Protein AF-A0A7C2Y1Z0-F1 (afdb_monomer_lite)

Secondary structure (DSSP, 8-state):
---EEEEEE-TTS-EEEEEEEEGGGGS---TT-SS-SS-TT-EEEEEEEE--SSPP-THHHHHHHHHTT---SS---EEPPPEEETTEEESSEEEEEEEEE-TTS-EEEEEEETTEEEEEEES-HHHHHHHHHHHHHHHHHHHTT--TT-----HHHHHHHHHHHHHHHTTT-SS--HHHHHHHTTS-HHHHHHHHHHTT--SS--

Foldseek 3Di:
DDWDWDWDADPQGKIKIKIKDALVLLDDPDPPDPDDPPDRQKMKIWIKIFHDPDDQDQPRVCVRCVSVVNNDRDFAFDWFDFWQAPNDTRHTIGGAWMWMAGPVGWIWIWGDDPNDTDIDTDDDPVCRVRVVVSVVSQVVCRNVQHHRRGLDDDLVRCLVLLLVLQVVVCVVDVFDDLCSSCVSSVHHSVVSVVSCVVNVADVPHD

pLDDT: mean 83.32, std 11.51, range [46.59, 95.38]

Radius of gyration: 19.16 Å; chains: 1; bounding box: 42×58×45 Å

Sequence (206 aa):
MVFEIHERRCRSGLHSVELFMPASAFVARRREEAKPWPPEDLRVRVSVLSFPDRPLKGRELRAALHELGIFQDTVEGMMLRPLQIGGRLHERPLLWQIALFNSKGSVLEVRWHRGLPDFGYTGPPALAKELERVAKAILGMAKGGRLPGDTSYSREEFEAAYRQAYARLKRLYRNPRQDQVAEELGISERTLRDYLARWRLPWPPR

Structure (mmCIF, N/CA/C/O backbone):
data_AF-A0A7C2Y1Z0-F1
#
_entry.id   AF-A0A7C2Y1Z0-F1
#
loop_
_atom_site.group_PDB
_atom_site.id
_atom_site.type_symbol
_atom_site.label_atom_id
_atom_site.label_alt_id
_atom_site.label_comp_id
_atom_site.label_asym_id
_atom_site.label_entity_id
_atom_site.label_seq_id
_atom_site.pdbx_PDB_ins_code
_atom_site.Cartn_x
_atom_site.Cartn_y
_atom_site.Cartn_z
_atom_site.occupancy
_atom_site.B_iso_or_equiv
_atom_site.auth_seq_id
_atom_site.auth_comp_id
_atom_site.auth_asym_id
_atom_site.auth_atom_id
_atom_site.pdbx_PDB_model_num
ATOM 1 N N . MET A 1 1 ? -1.945 14.332 -10.424 1.00 46.59 1 MET A N 1
ATOM 2 C CA . MET A 1 1 ? -1.729 13.124 -9.602 1.00 46.59 1 MET A CA 1
ATOM 3 C C . MET A 1 1 ? -2.941 12.240 -9.859 1.00 46.59 1 MET A C 1
ATOM 5 O O . MET A 1 1 ? -4.021 12.627 -9.448 1.00 46.59 1 MET A O 1
ATOM 9 N N . VAL A 1 2 ? -2.822 11.192 -10.679 1.00 46.62 2 VAL A N 1
ATOM 10 C CA . VAL A 1 2 ? -3.960 10.302 -10.989 1.00 46.62 2 VAL A CA 1
ATOM 11 C C . VAL A 1 2 ? -3.810 9.074 -10.100 1.00 46.62 2 VAL A C 1
ATOM 13 O O . VAL A 1 2 ? -2.822 8.351 -10.224 1.00 46.62 2 VAL A O 1
ATOM 16 N N . PHE A 1 3 ? -4.733 8.932 -9.154 1.00 71.12 3 PHE A N 1
ATOM 17 C CA . PHE A 1 3 ? -4.813 7.858 -8.172 1.00 71.12 3 PHE A CA 1
ATOM 18 C C . PHE A 1 3 ? -6.190 7.226 -8.358 1.00 71.12 3 PHE A C 1
ATOM 20 O O . PHE A 1 3 ? -7.197 7.873 -8.076 1.00 71.12 3 PHE A O 1
ATOM 27 N N . GLU A 1 4 ? -6.244 6.014 -8.904 1.00 85.62 4 GLU A N 1
ATOM 28 C CA . GLU A 1 4 ? -7.493 5.249 -8.946 1.00 85.62 4 GLU A CA 1
ATOM 29 C C . GLU A 1 4 ? -7.503 4.316 -7.736 1.00 85.62 4 GLU A C 1
ATOM 31 O O . GLU A 1 4 ? -6.568 3.538 -7.526 1.00 85.62 4 GLU A O 1
ATOM 36 N N . ILE A 1 5 ? -8.538 4.444 -6.905 1.00 87.06 5 ILE A N 1
ATOM 37 C CA . ILE A 1 5 ? -8.767 3.585 -5.742 1.00 87.06 5 ILE A CA 1
ATOM 38 C C . ILE A 1 5 ? -9.946 2.690 -6.073 1.00 87.06 5 ILE A C 1
ATOM 40 O O . ILE A 1 5 ? -11.046 3.182 -6.326 1.00 87.06 5 ILE A O 1
ATOM 44 N N . HIS A 1 6 ? -9.731 1.382 -6.019 1.00 90.19 6 HIS A N 1
ATOM 45 C CA . HIS A 1 6 ? -10.814 0.414 -6.100 1.00 90.19 6 HIS A CA 1
ATOM 46 C C . HIS A 1 6 ? -10.989 -0.251 -4.745 1.00 90.19 6 HIS A C 1
ATOM 48 O O . HIS A 1 6 ? -10.113 -0.972 -4.270 1.00 90.19 6 HIS A O 1
ATOM 54 N N . GLU A 1 7 ? -12.141 -0.015 -4.126 1.00 90.44 7 GLU A N 1
ATOM 55 C CA . GLU A 1 7 ? -12.502 -0.621 -2.850 1.00 90.44 7 GLU A CA 1
ATOM 56 C C . GLU A 1 7 ? -13.587 -1.676 -3.050 1.00 90.44 7 GLU A C 1
ATOM 58 O O . GLU A 1 7 ? -14.586 -1.461 -3.740 1.00 90.44 7 GLU A O 1
ATOM 63 N N . ARG A 1 8 ? -13.406 -2.829 -2.408 1.00 92.00 8 ARG A N 1
ATOM 64 C CA . ARG A 1 8 ? -14.413 -3.888 -2.309 1.00 92.00 8 ARG A CA 1
ATOM 65 C C . ARG A 1 8 ? -14.562 -4.307 -0.861 1.00 92.00 8 ARG A C 1
ATOM 67 O O . ARG A 1 8 ? -13.580 -4.426 -0.133 1.00 92.00 8 ARG A O 1
ATOM 74 N N . ARG A 1 9 ? -15.797 -4.569 -0.442 1.00 90.38 9 ARG A N 1
ATOM 75 C CA . ARG A 1 9 ? -16.119 -4.924 0.940 1.00 90.38 9 ARG A CA 1
ATOM 76 C C . ARG A 1 9 ? -16.973 -6.178 1.003 1.00 90.38 9 ARG A C 1
ATOM 78 O O . ARG A 1 9 ? -18.009 -6.258 0.351 1.00 90.38 9 ARG A O 1
ATOM 85 N N . CYS A 1 10 ? -16.581 -7.087 1.886 1.00 90.81 10 CYS A N 1
ATOM 86 C CA . CYS A 1 10 ? -17.362 -8.262 2.245 1.00 90.81 10 CYS A CA 1
ATOM 87 C C . CYS A 1 10 ? -18.275 -8.022 3.441 1.00 90.81 10 CYS A C 1
ATOM 89 O O . CYS A 1 10 ? -18.029 -7.161 4.296 1.00 90.81 10 CYS A O 1
ATOM 91 N N . ARG A 1 11 ? -19.291 -8.883 3.559 1.00 87.62 11 ARG A N 1
ATOM 92 C CA . ARG A 1 11 ? -20.190 -8.929 4.726 1.00 87.62 11 ARG A CA 1
ATOM 93 C C . ARG A 1 11 ? -19.451 -9.289 6.014 1.00 87.62 11 ARG A C 1
ATOM 95 O O . ARG A 1 11 ? -19.808 -8.802 7.080 1.00 87.62 11 ARG A O 1
ATOM 102 N N . SER A 1 12 ? -18.387 -10.086 5.905 1.00 86.38 12 SER A N 1
ATOM 103 C CA . SER A 1 12 ? -17.505 -10.458 7.020 1.00 86.38 12 SER A CA 1
ATOM 104 C C . SER A 1 12 ? -16.754 -9.270 7.633 1.00 86.38 12 SER A C 1
ATOM 106 O O . SER A 1 12 ? -16.238 -9.386 8.744 1.00 86.38 12 SER A O 1
ATOM 108 N N . GLY A 1 13 ? -16.696 -8.133 6.928 1.00 87.31 13 GLY A N 1
ATOM 109 C CA . GLY A 1 13 ? -15.927 -6.956 7.318 1.00 87.31 13 GLY A CA 1
ATOM 110 C C . GLY A 1 13 ? -14.522 -6.896 6.717 1.00 87.31 13 GLY A C 1
ATOM 111 O O . GLY A 1 13 ? -13.863 -5.884 6.918 1.00 87.31 13 GLY A O 1
ATOM 112 N N . LEU A 1 14 ? -14.083 -7.913 5.962 1.00 92.81 14 LEU A N 1
ATOM 113 C CA . LEU A 1 14 ? -12.840 -7.863 5.178 1.00 92.81 14 LEU A CA 1
ATOM 114 C C . LEU A 1 14 ? -12.991 -6.903 3.995 1.00 92.81 14 LEU A C 1
ATOM 116 O O . LEU A 1 14 ? -13.986 -6.975 3.266 1.00 92.81 14 LEU A O 1
ATOM 120 N N . HIS A 1 15 ? -12.040 -5.987 3.821 1.00 92.69 15 HIS A N 1
ATOM 121 C CA . HIS A 1 15 ? -12.033 -5.043 2.700 1.00 92.69 15 HIS A CA 1
ATOM 122 C C . HIS A 1 15 ? -10.793 -5.276 1.842 1.00 92.69 15 HIS A C 1
ATOM 124 O O . HIS A 1 15 ? -9.702 -5.444 2.382 1.00 92.69 15 HIS A O 1
ATOM 130 N N . SER A 1 16 ? -10.960 -5.255 0.523 1.00 93.50 16 SER A N 1
ATOM 131 C CA . SER A 1 16 ? -9.858 -5.156 -0.433 1.00 93.50 16 SER A CA 1
ATOM 132 C C . SER A 1 16 ? -9.771 -3.727 -0.932 1.00 93.50 16 SER A C 1
ATOM 134 O O . SER A 1 16 ? -10.787 -3.144 -1.316 1.00 93.50 16 SER A O 1
ATOM 136 N N . VAL A 1 17 ? -8.563 -3.184 -0.931 1.00 92.06 17 VAL A N 1
ATOM 137 C CA . VAL A 1 17 ? -8.262 -1.858 -1.449 1.00 92.06 17 VAL A CA 1
ATOM 138 C C . VAL A 1 17 ? -7.124 -1.979 -2.446 1.00 92.06 17 VAL A C 1
ATOM 140 O O . VAL A 1 17 ? -6.028 -2.424 -2.101 1.00 92.06 17 VAL A O 1
ATOM 143 N N . GLU A 1 18 ? -7.385 -1.591 -3.687 1.00 92.56 18 GLU A N 1
ATOM 144 C CA . GLU A 1 18 ? -6.395 -1.567 -4.757 1.00 92.56 18 GLU A CA 1
ATOM 145 C C . GLU A 1 18 ? -6.078 -0.121 -5.123 1.00 92.56 18 GLU A C 1
ATOM 147 O O . GLU A 1 18 ? -6.966 0.659 -5.467 1.00 92.56 18 GLU A O 1
ATOM 152 N N . LEU A 1 19 ? -4.798 0.228 -5.036 1.00 89.44 19 LEU A N 1
ATOM 153 C CA . LEU A 1 19 ? -4.282 1.547 -5.369 1.00 89.44 19 LEU A CA 1
ATOM 154 C C . LEU A 1 19 ? -3.552 1.473 -6.702 1.00 89.44 19 LEU A C 1
ATOM 156 O O . LEU A 1 19 ? -2.548 0.764 -6.803 1.00 89.44 19 LEU A O 1
ATOM 160 N N . PHE A 1 20 ? -4.007 2.233 -7.691 1.00 89.62 20 PHE A N 1
ATOM 161 C CA . PHE A 1 20 ? -3.361 2.336 -8.994 1.00 89.62 20 PHE A CA 1
ATOM 162 C C . PHE A 1 20 ? -2.718 3.704 -9.147 1.00 89.62 20 PHE A C 1
ATOM 164 O O . PHE A 1 20 ? -3.368 4.741 -8.999 1.00 89.62 20 PHE A O 1
ATOM 171 N N . MET A 1 21 ? -1.421 3.710 -9.443 1.00 88.31 21 MET A N 1
ATOM 172 C CA . MET A 1 21 ? -0.661 4.949 -9.547 1.00 88.31 21 MET A CA 1
ATOM 173 C C . MET A 1 21 ? 0.550 4.821 -10.473 1.00 88.31 21 MET A C 1
ATOM 175 O O . MET A 1 21 ? 1.039 3.714 -10.725 1.00 88.31 21 MET A O 1
ATOM 179 N N . PRO A 1 22 ? 1.071 5.943 -10.996 1.00 87.62 22 PRO A N 1
ATOM 180 C CA . PRO A 1 22 ? 2.362 5.934 -11.667 1.00 87.62 22 PRO A CA 1
ATOM 181 C C . PRO A 1 22 ? 3.480 5.593 -10.673 1.00 87.62 22 PRO A C 1
ATOM 183 O O . PRO A 1 22 ? 3.453 6.020 -9.517 1.00 87.62 22 PRO A O 1
ATOM 186 N N . ALA A 1 23 ? 4.511 4.879 -11.130 1.00 86.62 23 ALA A N 1
ATOM 187 C CA . ALA A 1 23 ? 5.649 4.516 -10.279 1.00 86.62 23 ALA A CA 1
ATOM 188 C C . ALA A 1 23 ? 6.393 5.728 -9.695 1.00 86.62 23 ALA A C 1
ATOM 190 O O . ALA A 1 23 ? 7.006 5.631 -8.632 1.00 86.62 23 ALA A O 1
ATOM 191 N N . SER A 1 24 ? 6.308 6.884 -10.359 1.00 81.50 24 SER A N 1
ATOM 192 C CA . SER A 1 24 ? 6.878 8.146 -9.883 1.00 81.50 24 SER A CA 1
ATOM 193 C C . SER A 1 24 ? 6.311 8.604 -8.534 1.00 81.50 24 SER A C 1
ATOM 195 O O . SER A 1 24 ? 6.964 9.385 -7.852 1.00 81.50 24 SER A O 1
ATOM 197 N N . ALA A 1 25 ? 5.154 8.088 -8.101 1.00 76.38 25 ALA A N 1
ATOM 198 C CA . ALA A 1 25 ? 4.606 8.351 -6.770 1.00 76.38 25 ALA A CA 1
ATOM 199 C C . ALA A 1 25 ? 5.453 7.751 -5.628 1.00 76.38 25 ALA A C 1
ATOM 201 O O . ALA A 1 25 ? 5.385 8.231 -4.500 1.00 76.38 25 ALA A O 1
ATOM 202 N N . PHE A 1 26 ? 6.261 6.723 -5.908 1.00 75.88 26 PHE A N 1
ATOM 203 C CA . PHE A 1 26 ? 7.072 6.008 -4.910 1.00 75.88 26 PHE A CA 1
ATOM 204 C C . PHE A 1 26 ? 8.556 6.354 -4.955 1.00 75.88 26 PHE A C 1
ATOM 206 O O . PHE A 1 26 ? 9.368 5.815 -4.202 1.00 75.88 26 PHE A O 1
ATOM 213 N N . VAL A 1 27 ? 8.932 7.219 -5.885 1.00 73.00 27 VAL A N 1
ATOM 214 C CA . VAL A 1 27 ? 10.321 7.519 -6.172 1.00 73.00 27 VAL A CA 1
ATOM 215 C C . VAL A 1 27 ? 10.515 9.017 -6.039 1.00 73.00 27 VAL A C 1
ATOM 217 O O . VAL A 1 27 ? 9.985 9.802 -6.821 1.00 73.00 27 VAL A O 1
ATOM 220 N N . ALA A 1 28 ? 11.316 9.427 -5.057 1.00 58.09 28 ALA A N 1
ATOM 221 C CA . ALA A 1 28 ? 11.793 10.799 -5.004 1.00 58.09 28 ALA A CA 1
ATOM 222 C C . ALA A 1 28 ? 12.607 11.081 -6.276 1.00 58.09 28 ALA A C 1
ATOM 224 O O . ALA A 1 28 ? 13.550 10.345 -6.570 1.00 58.09 28 ALA A O 1
ATOM 225 N N . ARG A 1 29 ? 12.264 12.148 -7.015 1.00 52.62 29 ARG A N 1
ATOM 226 C CA . ARG A 1 29 ? 13.078 12.630 -8.141 1.00 52.62 29 ARG A CA 1
ATOM 227 C C . ARG A 1 29 ? 14.498 12.890 -7.635 1.00 52.62 29 ARG A C 1
ATOM 229 O O . ARG A 1 29 ? 14.754 13.912 -6.998 1.00 52.62 29 ARG A O 1
ATOM 236 N N . ARG A 1 30 ? 15.427 11.975 -7.912 1.00 50.41 30 ARG A N 1
ATOM 237 C CA . ARG A 1 30 ? 16.852 12.235 -7.718 1.00 50.41 30 ARG A CA 1
ATOM 238 C C . ARG A 1 30 ? 17.265 13.236 -8.787 1.00 50.41 30 ARG A C 1
ATOM 240 O O . ARG A 1 30 ? 17.173 12.944 -9.973 1.00 50.41 30 ARG A O 1
ATOM 247 N N . ARG A 1 31 ? 17.696 14.429 -8.364 1.00 48.19 31 ARG A N 1
ATOM 248 C CA . ARG A 1 31 ? 18.182 15.493 -9.264 1.00 48.19 31 ARG A CA 1
ATOM 249 C C . ARG A 1 31 ? 19.413 15.082 -10.089 1.00 48.19 31 ARG A C 1
ATOM 251 O O . ARG A 1 31 ? 19.758 15.796 -11.018 1.00 48.19 31 ARG A O 1
ATOM 258 N N . GLU A 1 32 ? 20.054 13.963 -9.757 1.00 48.44 32 GLU A N 1
ATOM 259 C CA . GLU A 1 32 ? 21.345 13.539 -10.313 1.00 48.44 32 GLU A CA 1
ATOM 260 C C . GLU A 1 32 ? 21.252 12.442 -11.388 1.00 48.44 32 GLU A C 1
ATOM 262 O O . GLU A 1 32 ? 22.268 12.090 -11.980 1.00 48.44 32 GLU A O 1
ATOM 267 N N . GLU A 1 33 ? 20.070 11.888 -11.677 1.00 55.22 33 GLU A N 1
ATOM 268 C CA . GLU A 1 33 ? 19.959 10.841 -12.701 1.00 55.22 33 GLU A CA 1
ATOM 269 C C . GLU A 1 33 ? 19.770 11.453 -14.098 1.00 55.22 33 GLU A C 1
ATOM 271 O O . GLU A 1 33 ? 18.783 12.126 -14.383 1.00 55.22 33 GLU A O 1
ATOM 276 N N . ALA A 1 34 ? 20.730 11.191 -14.993 1.00 53.62 34 ALA A N 1
ATOM 277 C CA . ALA A 1 34 ? 20.739 11.666 -16.383 1.00 53.62 34 ALA A CA 1
ATOM 278 C C . ALA A 1 34 ? 19.588 11.105 -17.248 1.00 53.62 34 ALA A C 1
ATOM 280 O O . ALA A 1 34 ? 19.388 11.548 -18.378 1.00 53.62 34 ALA A O 1
ATOM 281 N N . LYS A 1 35 ? 18.829 10.130 -16.731 1.00 58.78 35 LYS A N 1
ATOM 282 C CA . LYS A 1 35 ? 17.593 9.618 -17.330 1.00 58.78 35 LYS A CA 1
ATOM 283 C C . LYS A 1 35 ? 16.435 9.774 -16.343 1.00 58.78 35 LYS A C 1
ATOM 285 O O . LYS A 1 35 ? 16.627 9.498 -15.161 1.00 58.78 35 LYS A O 1
ATOM 290 N N . PRO A 1 36 ? 15.231 10.150 -16.812 1.00 63.06 36 PRO A N 1
ATOM 291 C CA . PRO A 1 36 ? 14.046 10.180 -15.967 1.00 63.06 36 PRO A CA 1
ATOM 292 C C . PRO A 1 36 ? 13.746 8.765 -15.455 1.00 63.06 36 PRO A C 1
ATOM 294 O O . PRO A 1 36 ? 13.391 7.873 -16.224 1.00 63.06 36 PRO A O 1
ATOM 297 N N . TRP A 1 37 ? 13.931 8.561 -14.150 1.00 68.81 37 TRP A N 1
ATOM 298 C CA . TRP A 1 37 ? 13.571 7.340 -13.435 1.00 68.81 37 TRP A CA 1
ATOM 299 C C . TRP A 1 37 ? 12.473 7.657 -12.409 1.00 68.81 37 TRP A C 1
ATOM 301 O O . TRP A 1 37 ? 12.569 8.675 -11.712 1.00 68.81 37 TRP A O 1
ATOM 311 N N . PRO A 1 38 ? 11.434 6.811 -12.279 1.00 75.50 38 PRO A N 1
ATOM 312 C CA . PRO A 1 38 ? 11.147 5.594 -13.050 1.00 75.50 38 PRO A CA 1
ATOM 313 C C . PRO A 1 38 ? 10.588 5.893 -14.461 1.00 75.50 38 PRO A C 1
ATOM 315 O O . PRO A 1 38 ? 10.208 7.037 -14.718 1.00 75.50 38 PRO A O 1
ATOM 318 N N . PRO A 1 39 ? 10.509 4.889 -15.366 1.00 79.12 39 PRO A N 1
ATOM 319 C CA . PRO A 1 39 ? 9.878 5.053 -16.679 1.00 79.12 39 PRO A CA 1
ATOM 320 C C . PRO A 1 39 ? 8.461 5.635 -16.569 1.00 79.12 39 PRO A C 1
ATOM 322 O O . PRO A 1 39 ? 7.682 5.221 -15.710 1.00 79.12 39 PRO A O 1
ATOM 325 N N . GLU A 1 40 ? 8.112 6.588 -17.436 1.00 81.56 40 GLU A N 1
ATOM 326 C CA . GLU A 1 40 ? 6.843 7.334 -17.344 1.00 81.56 40 GLU A CA 1
ATOM 327 C C . GLU A 1 40 ? 5.597 6.465 -17.572 1.00 81.56 40 GLU A C 1
ATOM 329 O O . GLU A 1 40 ? 4.519 6.736 -17.031 1.00 81.56 40 GLU A O 1
ATOM 334 N N . ASP A 1 41 ? 5.738 5.397 -18.354 1.00 87.69 41 ASP A N 1
ATOM 335 C CA . ASP A 1 41 ? 4.679 4.435 -18.643 1.00 87.69 41 ASP A CA 1
ATOM 336 C C . ASP A 1 41 ? 4.535 3.359 -17.556 1.00 87.69 41 ASP A C 1
ATOM 338 O O . ASP A 1 41 ? 3.610 2.549 -17.618 1.00 87.69 41 ASP A O 1
ATOM 342 N N . LEU A 1 42 ? 5.411 3.354 -16.545 1.00 89.25 42 LEU A N 1
ATOM 343 C CA . LEU A 1 42 ? 5.350 2.383 -15.466 1.00 89.25 42 LEU A CA 1
ATOM 344 C C . LEU A 1 42 ? 4.178 2.691 -14.528 1.00 89.25 42 LEU A C 1
ATOM 346 O O . LEU A 1 42 ? 4.024 3.801 -13.998 1.00 89.25 42 LEU A O 1
ATOM 350 N N . ARG A 1 43 ? 3.347 1.677 -14.310 1.00 91.25 43 ARG A N 1
ATOM 351 C CA . ARG A 1 43 ? 2.191 1.696 -13.419 1.00 91.25 43 ARG A CA 1
ATOM 352 C C . ARG A 1 43 ? 2.398 0.702 -12.291 1.00 91.25 43 ARG A C 1
ATOM 354 O O . ARG A 1 43 ? 3.077 -0.311 -12.446 1.00 91.25 43 ARG A O 1
ATOM 361 N N . VAL A 1 44 ? 1.821 1.030 -11.146 1.00 92.69 44 VAL A N 1
ATOM 362 C CA . VAL A 1 44 ? 1.890 0.237 -9.927 1.00 92.69 44 VAL A CA 1
ATOM 363 C C . VAL A 1 44 ? 0.472 0.004 -9.436 1.00 92.69 44 VAL A C 1
ATOM 365 O O . VAL A 1 44 ? -0.286 0.960 -9.281 1.00 92.69 44 VAL A O 1
ATOM 368 N N . ARG A 1 45 ? 0.146 -1.258 -9.157 1.00 94.19 45 ARG A N 1
ATOM 369 C CA . ARG A 1 45 ? -1.000 -1.674 -8.353 1.00 94.19 45 ARG A CA 1
ATOM 370 C C . ARG A 1 45 ? -0.500 -2.131 -6.989 1.00 94.19 45 ARG A C 1
ATOM 372 O O . ARG A 1 45 ? 0.272 -3.085 -6.905 1.00 94.19 45 ARG A O 1
ATOM 379 N N . VAL A 1 46 ? -0.959 -1.488 -5.924 1.00 93.19 46 VAL A N 1
ATOM 380 C CA . VAL A 1 46 ? -0.737 -1.931 -4.540 1.00 93.19 46 VAL A CA 1
ATOM 381 C C . VAL A 1 46 ? -2.047 -2.486 -4.007 1.00 93.19 46 VAL A C 1
ATOM 383 O O . VAL A 1 46 ? -3.053 -1.786 -4.028 1.00 93.19 46 VAL A O 1
ATOM 386 N N . SER A 1 47 ? -2.046 -3.738 -3.556 1.00 94.12 47 SER A N 1
ATOM 387 C CA . SER A 1 47 ? -3.246 -4.421 -3.062 1.00 94.12 47 SER A CA 1
ATOM 388 C C . SER A 1 47 ? -3.139 -4.625 -1.555 1.00 94.12 47 SER A C 1
ATOM 390 O O . SER A 1 47 ? -2.201 -5.259 -1.058 1.00 94.12 47 SER A O 1
ATOM 392 N N . VAL A 1 48 ? -4.103 -4.069 -0.827 1.00 93.38 48 VAL A N 1
ATOM 393 C CA . VAL A 1 48 ? -4.163 -4.071 0.635 1.00 93.38 48 VAL A CA 1
ATOM 394 C C . VAL A 1 48 ? -5.447 -4.758 1.081 1.00 93.38 48 VAL A C 1
ATOM 396 O O . VAL A 1 48 ? -6.530 -4.432 0.604 1.00 93.38 48 VAL A O 1
ATOM 399 N N . LEU A 1 49 ? -5.336 -5.694 2.022 1.00 94.00 49 LEU A N 1
ATOM 400 C CA . LEU A 1 49 ? -6.484 -6.227 2.748 1.00 94.00 49 LEU A CA 1
ATOM 401 C C . LEU A 1 49 ? -6.605 -5.528 4.092 1.00 94.00 49 LEU A C 1
ATOM 403 O O . LEU A 1 49 ? -5.652 -5.499 4.862 1.00 94.00 49 LEU A O 1
ATOM 407 N N . SER A 1 50 ? -7.779 -5.001 4.407 1.00 92.12 50 SER A N 1
ATOM 408 C CA . SER A 1 50 ? -8.076 -4.449 5.724 1.00 92.12 50 SER A CA 1
ATOM 409 C C . SER A 1 50 ? -8.972 -5.410 6.489 1.00 92.12 50 SER A C 1
ATOM 411 O O . SER A 1 50 ? -10.084 -5.725 6.056 1.00 92.12 50 SER A O 1
ATOM 413 N N . PHE A 1 51 ? -8.459 -5.907 7.612 1.00 87.75 51 PHE A N 1
ATOM 414 C CA . PHE A 1 51 ? -9.155 -6.882 8.440 1.00 87.75 51 PHE A CA 1
ATOM 415 C C . PHE A 1 51 ? -10.080 -6.200 9.454 1.00 87.75 51 PHE A C 1
ATOM 417 O O . PHE A 1 51 ? -9.721 -5.152 9.994 1.00 87.75 51 PHE A O 1
ATOM 424 N N . PRO A 1 52 ? -11.237 -6.812 9.770 1.00 83.00 52 PRO A N 1
ATOM 425 C CA . PRO A 1 52 ? -12.084 -6.345 10.859 1.00 83.00 52 PRO A CA 1
ATOM 426 C C . PRO A 1 52 ? -11.406 -6.548 12.227 1.00 83.00 52 PRO A C 1
ATOM 428 O O . PRO A 1 52 ? -10.436 -7.302 12.369 1.00 83.00 52 PRO A O 1
ATOM 431 N N . ASP A 1 53 ? -11.949 -5.909 13.264 1.00 76.44 53 ASP A N 1
ATOM 432 C CA . ASP A 1 53 ? -11.417 -6.004 14.634 1.00 76.44 53 ASP A CA 1
ATOM 433 C C . ASP A 1 53 ? -11.404 -7.449 15.145 1.00 76.44 53 ASP A C 1
ATOM 435 O O . ASP A 1 53 ? -10.451 -7.891 15.791 1.00 76.44 53 ASP A O 1
ATOM 439 N N . ARG A 1 54 ? -12.417 -8.238 14.767 1.00 79.62 54 ARG A N 1
ATOM 440 C CA . ARG A 1 54 ? -12.438 -9.676 15.040 1.00 79.62 54 ARG A CA 1
ATOM 441 C C . ARG A 1 54 ? -11.598 -10.443 14.007 1.00 79.62 54 ARG A C 1
ATOM 443 O O . ARG A 1 54 ? -11.788 -10.256 12.808 1.00 79.62 54 ARG A O 1
ATOM 450 N N . PRO A 1 55 ? -10.695 -11.344 14.426 1.00 78.25 55 PRO A N 1
ATOM 451 C CA . PRO A 1 55 ? -9.935 -12.162 13.488 1.00 78.25 55 PRO A CA 1
ATOM 452 C C . PRO A 1 55 ? -10.857 -13.125 12.728 1.00 78.25 55 PRO A C 1
ATOM 454 O O . PRO A 1 55 ? -11.581 -13.908 13.342 1.00 78.25 55 PRO A O 1
ATOM 457 N N . LEU A 1 56 ? -10.787 -13.096 11.396 1.00 83.25 56 LEU A N 1
ATOM 458 C CA . LEU A 1 56 ? -11.437 -14.082 10.530 1.00 83.25 56 LEU A CA 1
ATOM 459 C C . LEU A 1 56 ? -10.615 -15.375 10.543 1.00 83.25 56 LEU A C 1
ATOM 461 O O . LEU A 1 56 ? -9.395 -15.331 10.377 1.00 83.25 56 LEU A O 1
ATOM 465 N N . LYS A 1 57 ? -11.259 -16.529 10.747 1.00 86.44 57 LYS A N 1
ATOM 466 C CA . LYS A 1 57 ? -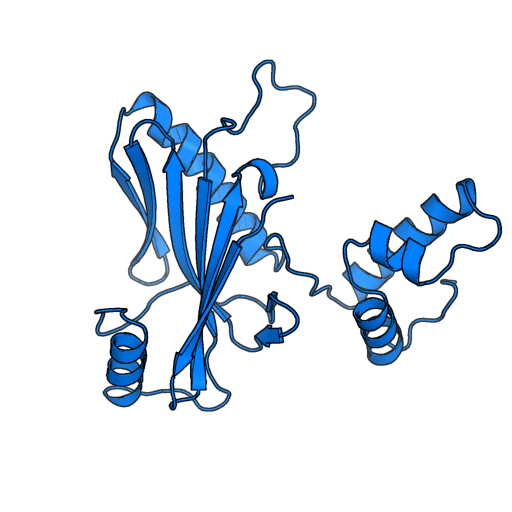10.563 -17.822 10.877 1.00 86.44 57 LYS A CA 1
ATOM 467 C C . LYS A 1 57 ? -11.053 -18.848 9.859 1.00 86.44 57 LYS A C 1
ATOM 469 O O . LYS A 1 57 ? -12.249 -18.976 9.605 1.00 86.44 57 LYS A O 1
ATOM 474 N N . GLY A 1 58 ? -10.115 -19.635 9.327 1.00 86.31 58 GLY A N 1
ATOM 475 C CA . GLY A 1 58 ? -10.390 -20.839 8.539 1.00 86.31 58 GLY A CA 1
ATOM 476 C C . GLY A 1 58 ? -11.369 -20.607 7.384 1.00 86.31 58 GLY A C 1
ATOM 477 O O . GLY A 1 58 ? -11.076 -19.866 6.450 1.00 86.31 58 GLY A O 1
ATOM 478 N N . ARG A 1 59 ? -12.542 -21.251 7.454 1.00 89.88 59 ARG A N 1
ATOM 479 C CA . ARG A 1 59 ? -13.579 -21.174 6.409 1.00 89.88 59 ARG A CA 1
ATOM 480 C C . ARG A 1 59 ? -14.119 -19.759 6.195 1.00 89.88 59 ARG A C 1
ATOM 482 O O . ARG A 1 59 ? -14.420 -19.413 5.060 1.00 89.88 59 ARG A O 1
ATOM 489 N N . GLU A 1 60 ? -14.220 -18.954 7.250 1.00 89.81 60 GLU A N 1
ATOM 490 C CA . GLU A 1 60 ? -14.753 -17.592 7.151 1.00 89.81 60 GLU A CA 1
ATOM 491 C C . GLU A 1 60 ? -13.820 -16.682 6.345 1.00 89.81 60 GLU A C 1
ATOM 493 O O . GLU A 1 60 ? -14.277 -15.924 5.492 1.00 89.81 60 GLU A O 1
ATOM 498 N N . LEU A 1 61 ? -12.507 -16.802 6.572 1.00 90.56 61 LEU A N 1
ATOM 499 C CA . LEU A 1 61 ? -11.511 -16.066 5.800 1.00 90.56 61 LEU A CA 1
ATOM 500 C C . LEU A 1 61 ? -11.552 -16.479 4.325 1.00 90.56 61 LEU A C 1
ATOM 502 O O . LEU A 1 61 ? -11.628 -15.612 3.463 1.00 90.56 61 LEU A O 1
ATOM 506 N N . ARG A 1 62 ? -11.575 -17.785 4.032 1.00 91.31 62 ARG A N 1
ATOM 507 C CA . ARG A 1 62 ? -11.660 -18.282 2.648 1.00 91.31 62 ARG A CA 1
ATOM 508 C C . ARG A 1 62 ? -12.906 -17.794 1.914 1.00 91.31 62 ARG A C 1
ATOM 510 O O . ARG A 1 62 ? -12.802 -17.345 0.779 1.00 91.31 62 ARG A O 1
ATOM 517 N N . ALA A 1 63 ? -14.070 -17.843 2.564 1.00 91.31 63 ALA A N 1
ATOM 518 C CA . ALA A 1 63 ? -15.310 -17.336 1.982 1.00 91.31 63 ALA A CA 1
ATOM 519 C C . ALA A 1 63 ? -15.216 -15.831 1.683 1.00 91.31 63 ALA A C 1
ATOM 521 O O . ALA A 1 63 ? -15.564 -15.401 0.587 1.00 91.31 63 ALA A O 1
ATOM 522 N N . ALA A 1 64 ? -14.675 -15.046 2.621 1.00 91.88 64 ALA A N 1
ATOM 523 C CA . ALA A 1 64 ? -14.473 -13.613 2.429 1.00 91.88 64 ALA A CA 1
ATOM 524 C C . ALA A 1 64 ? -13.489 -13.306 1.287 1.00 91.88 64 ALA A C 1
ATOM 526 O O . ALA A 1 64 ? -13.739 -12.416 0.485 1.00 91.88 64 ALA A O 1
ATOM 527 N N . LEU A 1 65 ? -12.387 -14.049 1.175 1.00 92.44 65 LEU A N 1
ATOM 528 C CA . LEU A 1 65 ? -11.433 -13.889 0.075 1.00 92.44 65 LEU A CA 1
ATOM 529 C C . LEU A 1 65 ? -12.081 -14.199 -1.277 1.00 92.44 65 LEU A C 1
ATOM 531 O O . LEU A 1 65 ? -11.953 -13.413 -2.212 1.00 92.44 65 LEU A O 1
ATOM 535 N N . HIS A 1 66 ? -12.852 -15.283 -1.356 1.00 91.69 66 HIS A N 1
ATOM 536 C CA . HIS A 1 66 ? -13.565 -15.657 -2.573 1.00 91.69 66 HIS A CA 1
ATOM 537 C C . HIS A 1 66 ? -14.611 -14.606 -2.983 1.00 91.69 66 HIS A C 1
ATOM 539 O O . HIS A 1 66 ? -14.718 -14.278 -4.162 1.00 91.69 66 HIS A O 1
ATOM 545 N N . GLU A 1 67 ? -15.344 -14.023 -2.027 1.00 91.56 67 GLU A N 1
ATOM 546 C CA . GLU A 1 67 ? -16.249 -12.889 -2.281 1.00 91.56 67 GLU A CA 1
ATOM 547 C C . GLU A 1 67 ? -15.512 -11.660 -2.851 1.00 91.56 67 GLU A C 1
ATOM 549 O O . GLU A 1 67 ? -16.077 -10.925 -3.660 1.00 91.56 67 GLU A O 1
ATOM 554 N N . LEU A 1 68 ? -14.246 -11.443 -2.474 1.00 90.31 68 LEU A N 1
ATOM 555 C CA . LEU A 1 68 ? -13.404 -10.374 -3.030 1.00 90.31 68 LEU A CA 1
ATOM 556 C C . LEU A 1 68 ? -12.814 -10.724 -4.407 1.00 90.31 68 LEU A C 1
ATOM 558 O O . LEU A 1 68 ? -12.221 -9.853 -5.048 1.00 90.31 68 LEU A O 1
ATOM 562 N N . GLY A 1 69 ? -12.994 -11.962 -4.881 1.00 89.81 69 GLY A N 1
ATOM 563 C CA . GLY A 1 69 ? -12.360 -12.490 -6.092 1.00 89.81 69 GLY A CA 1
ATOM 564 C C . GLY A 1 69 ? -10.907 -12.929 -5.882 1.00 89.81 69 GLY A C 1
ATOM 565 O O . GLY A 1 69 ? -10.152 -13.034 -6.846 1.00 89.81 69 GLY A O 1
ATOM 566 N N . ILE A 1 70 ? -10.498 -13.163 -4.632 1.00 88.75 70 ILE A N 1
ATOM 567 C CA . ILE A 1 70 ? -9.170 -13.656 -4.261 1.00 88.75 70 ILE A CA 1
ATOM 568 C C . ILE A 1 70 ? -9.271 -15.168 -4.045 1.00 88.75 70 ILE A C 1
ATOM 570 O O . ILE A 1 70 ? -9.717 -15.645 -3.003 1.00 88.75 70 ILE A O 1
ATOM 574 N N . PHE A 1 71 ? -8.851 -15.935 -5.048 1.00 85.94 71 PHE A N 1
ATOM 575 C CA . PHE A 1 71 ? -8.937 -17.399 -5.053 1.00 85.94 71 PHE A CA 1
ATOM 576 C C . PHE A 1 71 ? -7.713 -18.043 -4.383 1.00 85.94 71 PHE A C 1
ATOM 578 O O . PHE A 1 71 ? -6.970 -18.796 -5.008 1.00 85.94 71 PHE A O 1
ATOM 585 N N . GLN A 1 72 ? -7.474 -17.702 -3.116 1.00 81.44 72 GLN A N 1
ATOM 586 C CA . GLN A 1 72 ? -6.416 -18.290 -2.290 1.00 81.44 72 GLN A CA 1
ATOM 587 C C . GLN A 1 72 ? -6.991 -18.777 -0.957 1.00 81.44 72 GLN A C 1
ATOM 589 O O . GLN A 1 72 ? -7.887 -18.154 -0.387 1.00 81.44 72 GLN A O 1
ATOM 594 N N . ASP A 1 73 ? -6.455 -19.885 -0.442 1.00 76.75 73 ASP A N 1
ATOM 595 C CA . ASP A 1 73 ? -6.901 -20.461 0.834 1.00 76.75 73 ASP A CA 1
ATOM 596 C C . ASP A 1 73 ? -6.379 -19.699 2.056 1.00 76.75 73 ASP A C 1
ATOM 598 O O . ASP A 1 73 ? -6.979 -19.734 3.137 1.00 76.75 73 ASP A O 1
ATOM 602 N N . THR A 1 74 ? -5.252 -19.020 1.878 1.00 81.56 74 THR A N 1
ATOM 603 C CA . THR A 1 74 ? -4.578 -18.179 2.860 1.00 81.56 74 THR A CA 1
ATOM 604 C C . THR A 1 74 ? -4.068 -16.934 2.158 1.00 81.56 74 THR A C 1
ATOM 606 O O . THR A 1 74 ? -3.798 -16.963 0.961 1.00 81.56 74 THR A O 1
ATOM 609 N N . VAL A 1 75 ? -3.904 -15.847 2.906 1.00 85.88 75 VAL A N 1
ATOM 610 C CA . VAL A 1 75 ? -3.200 -14.666 2.409 1.00 85.88 75 VAL A CA 1
ATOM 611 C C . VAL A 1 75 ? -2.036 -14.388 3.331 1.00 85.88 75 VAL A C 1
ATOM 613 O O . VAL A 1 75 ? -2.201 -14.249 4.543 1.00 85.88 75 VAL A O 1
ATOM 616 N N . GLU A 1 76 ? -0.859 -14.326 2.730 1.00 90.19 76 GLU A N 1
ATOM 617 C CA . GLU A 1 76 ? 0.352 -13.856 3.375 1.00 90.19 76 GLU A CA 1
ATOM 618 C C . GLU A 1 76 ? 0.639 -12.426 2.931 1.00 90.19 76 GLU A C 1
ATOM 620 O O . GLU A 1 76 ? 0.223 -11.987 1.858 1.00 90.19 76 GLU A O 1
ATOM 625 N N . GLY A 1 77 ? 1.337 -11.681 3.776 1.00 91.12 77 GLY A N 1
ATOM 626 C CA . GLY A 1 77 ? 1.581 -10.279 3.512 1.00 91.12 77 GLY A CA 1
ATOM 627 C C . GLY A 1 77 ? 2.461 -9.623 4.556 1.00 91.12 77 GLY A C 1
ATOM 628 O O . GLY A 1 77 ? 2.887 -10.236 5.536 1.00 91.12 77 GLY A O 1
ATOM 629 N N . MET A 1 78 ? 2.687 -8.333 4.355 1.00 89.88 78 MET A N 1
ATOM 630 C CA . MET A 1 78 ? 3.312 -7.457 5.331 1.00 89.88 78 MET A CA 1
ATOM 631 C C . MET A 1 78 ? 2.222 -6.689 6.072 1.00 89.88 78 MET A C 1
ATOM 633 O O . MET A 1 78 ? 1.497 -5.901 5.463 1.00 89.88 78 MET A O 1
ATOM 637 N N . MET A 1 79 ? 2.105 -6.906 7.384 1.00 87.88 79 MET A N 1
ATOM 638 C CA . MET A 1 79 ? 1.246 -6.062 8.215 1.00 87.88 79 MET A CA 1
ATOM 639 C C . MET A 1 79 ? 1.766 -4.629 8.170 1.00 87.88 79 MET A C 1
ATOM 641 O O . MET A 1 79 ? 2.948 -4.377 8.414 1.00 87.88 79 MET A O 1
ATOM 645 N N . LEU A 1 80 ? 0.875 -3.705 7.844 1.00 84.56 80 LEU A N 1
ATOM 646 C CA . LEU A 1 80 ? 1.156 -2.283 7.799 1.00 84.56 80 LEU A CA 1
ATOM 647 C C . LEU A 1 80 ? 0.695 -1.619 9.100 1.00 84.56 80 LEU A C 1
ATOM 649 O O . LEU A 1 80 ? -0.096 -2.172 9.867 1.00 84.56 80 LEU A O 1
ATOM 653 N N . ARG A 1 81 ? 1.191 -0.404 9.338 1.00 78.06 81 ARG A N 1
ATOM 654 C CA . ARG A 1 81 ? 0.605 0.499 10.337 1.00 78.06 81 ARG A CA 1
ATOM 655 C C . ARG A 1 81 ? -0.810 0.907 9.902 1.00 78.06 81 ARG A C 1
ATOM 657 O O . ARG A 1 81 ? -1.086 0.826 8.704 1.00 78.06 81 ARG A O 1
ATOM 664 N N . PRO A 1 82 ? -1.684 1.349 10.828 1.00 79.56 82 PRO A N 1
ATOM 665 C CA . PRO A 1 82 ? -2.993 1.880 10.468 1.00 79.56 82 PRO A CA 1
ATOM 666 C C . PRO A 1 82 ? -2.881 2.898 9.336 1.00 79.56 82 PRO A C 1
ATOM 668 O O . PRO A 1 82 ? -2.073 3.816 9.436 1.00 79.56 82 PRO A O 1
ATOM 671 N N . LEU A 1 83 ? -3.657 2.719 8.269 1.00 77.25 83 LEU A N 1
ATOM 672 C CA . LEU A 1 83 ? -3.456 3.443 7.015 1.00 77.25 83 LEU A CA 1
ATOM 673 C C . LEU A 1 83 ? -4.728 4.167 6.603 1.00 77.25 83 LEU A C 1
ATOM 675 O O . LEU A 1 83 ? -5.803 3.571 6.577 1.00 77.25 83 LEU A O 1
ATOM 679 N N . GLN A 1 84 ? -4.617 5.451 6.275 1.00 76.12 84 GLN A N 1
ATOM 680 C CA . GLN A 1 84 ? -5.748 6.213 5.757 1.00 76.12 84 GLN A CA 1
ATOM 681 C C . GLN A 1 84 ? -5.777 6.085 4.230 1.00 76.12 84 GLN A C 1
ATOM 683 O O . GLN A 1 84 ? -4.875 6.582 3.565 1.00 76.12 84 GLN A O 1
ATOM 688 N N . ILE A 1 85 ? -6.806 5.452 3.665 1.00 78.12 85 ILE A N 1
ATOM 689 C CA . ILE A 1 85 ? -7.002 5.338 2.212 1.00 78.12 85 ILE A CA 1
ATOM 690 C C . ILE A 1 85 ? -8.403 5.828 1.868 1.00 78.12 85 ILE A C 1
ATOM 692 O O . ILE A 1 85 ? -9.353 5.495 2.567 1.00 78.12 85 ILE A O 1
ATOM 696 N N . GLY A 1 86 ? -8.549 6.650 0.824 1.00 70.44 86 GLY A N 1
ATOM 697 C CA . GLY A 1 86 ? -9.878 7.036 0.323 1.00 70.44 86 GLY A CA 1
ATOM 698 C C . GLY A 1 86 ? -10.765 7.749 1.357 1.00 70.44 86 GLY A C 1
ATOM 699 O O . GLY A 1 86 ? -11.986 7.724 1.257 1.00 70.44 86 GLY A O 1
ATOM 700 N N . GLY A 1 87 ? -10.174 8.363 2.391 1.00 70.81 87 GLY A N 1
ATOM 701 C CA . GLY A 1 87 ? -10.928 8.969 3.495 1.00 70.81 87 GLY A CA 1
ATOM 702 C C . GLY A 1 87 ? -11.396 7.986 4.580 1.00 70.81 87 GLY A C 1
ATOM 703 O O . GLY A 1 87 ? -12.051 8.414 5.531 1.00 70.81 87 GLY A O 1
ATOM 704 N N . ARG A 1 88 ? -10.994 6.711 4.518 1.00 76.25 88 ARG A N 1
ATOM 705 C CA . ARG A 1 88 ? -11.227 5.685 5.543 1.00 76.25 88 ARG A CA 1
ATOM 706 C C . ARG A 1 88 ? -9.930 5.301 6.259 1.00 76.25 88 ARG A C 1
ATOM 708 O O . ARG A 1 88 ? -8.888 5.144 5.633 1.00 76.25 88 ARG A O 1
ATOM 715 N N . LEU A 1 89 ? -10.021 5.110 7.574 1.00 80.12 89 LEU A N 1
ATOM 716 C CA . LEU A 1 89 ? -8.938 4.544 8.373 1.00 80.12 89 LEU A CA 1
ATOM 717 C C . LEU A 1 89 ? -9.015 3.015 8.345 1.00 80.12 89 LEU A C 1
ATOM 719 O O . LEU A 1 89 ? -10.048 2.430 8.675 1.00 80.12 89 LEU A O 1
ATOM 723 N N . HIS A 1 90 ? -7.917 2.379 7.959 1.00 82.88 90 HIS A N 1
ATOM 724 C CA . HIS A 1 90 ? -7.733 0.937 7.965 1.00 82.88 90 HIS A CA 1
ATOM 725 C C . HIS A 1 90 ? -6.823 0.563 9.132 1.00 82.88 90 HIS A C 1
ATOM 727 O O . HIS A 1 90 ? -5.611 0.688 9.025 1.00 82.88 90 HIS A O 1
ATOM 733 N N . GLU A 1 91 ? -7.395 0.100 10.242 1.00 78.00 91 GLU A N 1
ATOM 734 C CA . GLU A 1 91 ? -6.651 -0.166 11.489 1.00 78.00 91 GLU A CA 1
ATOM 735 C C . GLU A 1 91 ? -5.700 -1.367 11.393 1.00 78.00 91 GLU A C 1
ATOM 737 O O . GLU A 1 91 ? -4.632 -1.391 12.002 1.00 78.00 91 GLU A O 1
ATOM 742 N N . ARG A 1 92 ? -6.072 -2.381 10.602 1.00 83.88 92 ARG A N 1
ATOM 743 C CA . ARG A 1 92 ? -5.299 -3.622 10.433 1.00 83.88 92 ARG A CA 1
ATOM 744 C C . ARG A 1 92 ? -5.056 -3.930 8.954 1.00 83.88 92 ARG A C 1
ATOM 746 O O . ARG A 1 92 ? -5.621 -4.903 8.445 1.00 83.88 92 ARG A O 1
ATOM 753 N N . PRO A 1 93 ? -4.286 -3.099 8.230 1.00 90.38 93 PRO A N 1
ATOM 754 C CA . PRO A 1 93 ? -4.014 -3.337 6.827 1.00 90.38 93 PRO A CA 1
ATOM 755 C C . PRO A 1 93 ? -2.879 -4.349 6.650 1.00 90.38 93 PRO A C 1
ATOM 757 O O . PRO A 1 93 ? -1.864 -4.320 7.344 1.00 90.38 93 PRO A O 1
ATOM 760 N N . LEU A 1 94 ? -3.048 -5.226 5.673 1.00 91.62 94 LEU A N 1
ATOM 761 C CA . LEU A 1 94 ? -2.073 -6.196 5.209 1.00 91.62 94 LEU A CA 1
ATOM 762 C C . LEU A 1 94 ? -1.768 -5.887 3.747 1.00 91.62 94 LEU A C 1
ATOM 764 O O . LEU A 1 94 ? -2.642 -6.004 2.887 1.00 91.62 94 LEU A O 1
ATOM 768 N N . LEU A 1 95 ? -0.526 -5.519 3.455 1.00 93.44 95 LEU A N 1
ATOM 769 C CA . LEU A 1 95 ? -0.033 -5.475 2.086 1.00 93.44 95 LEU A CA 1
ATOM 770 C C . LEU A 1 95 ? 0.177 -6.909 1.600 1.00 93.44 95 LEU A C 1
ATOM 772 O O . LEU A 1 95 ? 1.036 -7.604 2.139 1.00 93.44 95 LEU A O 1
ATOM 776 N N . TRP A 1 96 ? -0.601 -7.334 0.607 1.00 93.69 96 TRP A N 1
ATOM 777 C C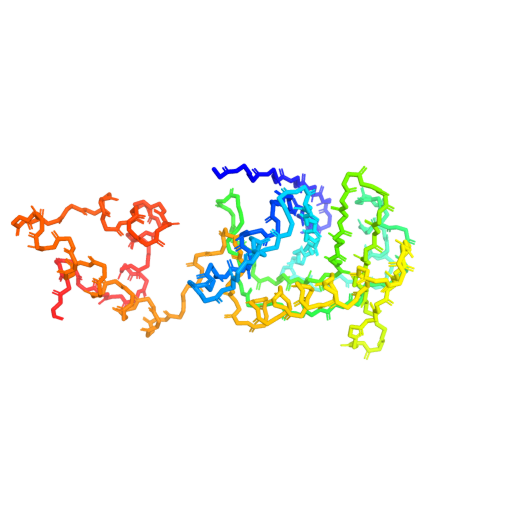A . TRP A 1 96 ? -0.616 -8.728 0.141 1.00 93.69 96 TRP A CA 1
ATOM 778 C C . TRP A 1 96 ? -0.310 -8.892 -1.353 1.00 93.69 96 TRP A C 1
ATOM 780 O O . TRP A 1 96 ? -0.069 -10.009 -1.811 1.00 93.69 96 TRP A O 1
ATOM 790 N N . GLN A 1 97 ? -0.296 -7.795 -2.121 1.00 94.81 97 GLN A N 1
ATOM 791 C CA . GLN A 1 97 ? 0.206 -7.780 -3.497 1.00 94.81 97 GLN A CA 1
ATOM 792 C C . GLN A 1 97 ? 0.820 -6.431 -3.874 1.00 94.81 97 GLN A C 1
ATOM 794 O O . GLN A 1 97 ? 0.257 -5.379 -3.572 1.00 94.81 97 GLN A O 1
ATOM 799 N N . ILE A 1 98 ? 1.939 -6.456 -4.599 1.00 95.25 98 ILE A N 1
ATOM 800 C CA . ILE A 1 98 ? 2.374 -5.332 -5.439 1.00 95.25 98 ILE A CA 1
ATOM 801 C C . ILE A 1 98 ? 2.503 -5.864 -6.863 1.00 95.25 98 ILE A C 1
ATOM 803 O O . ILE A 1 98 ? 3.122 -6.901 -7.068 1.00 95.25 98 ILE A O 1
ATOM 807 N N . ALA A 1 99 ? 1.959 -5.163 -7.848 1.00 95.38 99 ALA A N 1
ATOM 808 C CA . ALA A 1 99 ? 2.208 -5.447 -9.254 1.00 95.38 99 ALA A CA 1
ATOM 809 C C . ALA A 1 99 ? 2.706 -4.178 -9.944 1.00 95.38 99 ALA A C 1
ATOM 811 O O . ALA A 1 99 ? 2.081 -3.125 -9.849 1.00 95.38 99 ALA A O 1
ATOM 812 N N . LEU A 1 100 ? 3.835 -4.275 -10.633 1.00 94.38 100 LEU A N 1
ATOM 813 C CA . LEU A 1 100 ? 4.371 -3.240 -11.499 1.00 94.38 100 LEU A CA 1
ATOM 814 C C . LEU A 1 100 ? 4.205 -3.702 -12.933 1.00 94.38 100 LEU A C 1
ATOM 816 O O . LEU A 1 100 ? 4.583 -4.824 -13.257 1.00 94.38 100 LEU A O 1
ATOM 820 N N . PHE A 1 101 ? 3.669 -2.848 -13.790 1.00 93.12 101 PHE A N 1
ATOM 821 C CA . PHE A 1 101 ? 3.459 -3.177 -15.192 1.00 93.12 101 PHE A CA 1
ATOM 822 C C . PHE A 1 101 ? 3.655 -1.949 -16.071 1.00 93.12 101 PHE A C 1
ATOM 824 O O . PHE A 1 101 ? 3.393 -0.821 -15.652 1.00 93.12 101 PHE A O 1
ATOM 831 N N . ASN A 1 102 ? 4.154 -2.158 -17.284 1.00 90.38 102 ASN A N 1
ATOM 832 C CA . ASN A 1 102 ? 4.403 -1.088 -18.248 1.00 90.38 102 ASN A CA 1
ATOM 833 C C . ASN A 1 102 ? 3.634 -1.314 -19.558 1.00 90.38 102 ASN A C 1
ATOM 835 O O . ASN A 1 102 ? 3.048 -2.375 -19.782 1.00 90.38 102 ASN A O 1
ATOM 839 N N . SER A 1 103 ? 3.666 -0.323 -20.451 1.00 86.31 103 SER A N 1
ATOM 840 C CA . SER A 1 103 ? 2.967 -0.384 -21.745 1.00 86.31 103 SER A CA 1
ATOM 841 C C . SER A 1 103 ? 3.510 -1.466 -22.689 1.00 86.31 103 SER A C 1
ATOM 843 O O . SER A 1 103 ? 2.841 -1.864 -23.638 1.00 86.31 103 SER A O 1
ATOM 845 N N . LYS A 1 104 ? 4.716 -1.972 -22.411 1.00 85.75 104 LYS A N 1
ATOM 846 C CA . LYS A 1 104 ? 5.416 -3.003 -23.191 1.00 85.75 104 LYS A CA 1
ATOM 847 C C . LYS A 1 104 ? 5.115 -4.427 -22.710 1.00 85.75 104 LYS A C 1
ATOM 849 O O . LYS A 1 104 ? 5.781 -5.362 -23.144 1.00 85.75 104 LYS A O 1
ATOM 854 N N . GLY A 1 105 ? 4.167 -4.594 -21.785 1.00 86.00 105 GLY A N 1
ATOM 855 C CA . GLY A 1 105 ? 3.753 -5.899 -21.263 1.00 86.00 105 GLY A CA 1
ATOM 856 C C . GLY A 1 105 ? 4.739 -6.536 -20.282 1.00 86.00 105 GLY A C 1
ATOM 857 O O . GLY A 1 105 ? 4.600 -7.713 -19.965 1.00 86.00 105 GLY A O 1
ATOM 858 N N . SER A 1 106 ? 5.735 -5.788 -19.795 1.00 90.69 106 SER A N 1
ATOM 859 C CA . SER A 1 106 ? 6.605 -6.269 -18.719 1.00 90.69 106 SER A CA 1
ATOM 860 C C . SER A 1 106 ? 5.875 -6.144 -17.391 1.00 90.69 106 SER A C 1
ATOM 862 O O . SER A 1 106 ? 5.311 -5.087 -17.104 1.00 90.69 106 SER A O 1
ATOM 864 N N . VAL A 1 107 ? 5.916 -7.201 -16.587 1.00 92.56 107 VAL A N 1
ATOM 865 C CA . VAL A 1 107 ? 5.232 -7.285 -15.298 1.00 92.56 107 VAL A CA 1
ATOM 866 C C . VAL A 1 107 ? 6.202 -7.795 -14.245 1.00 92.56 107 VAL A C 1
ATOM 868 O O . VAL A 1 107 ? 6.866 -8.809 -14.447 1.00 92.56 107 VAL A O 1
ATOM 871 N N . LEU A 1 108 ? 6.260 -7.111 -13.108 1.00 95.06 108 LEU A N 1
ATOM 872 C CA . LEU A 1 108 ? 6.850 -7.636 -11.887 1.00 95.06 108 LEU A CA 1
ATOM 8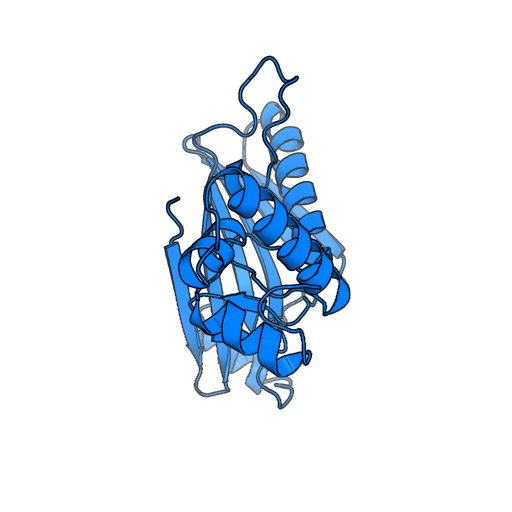73 C C . LEU A 1 108 ? 5.772 -7.702 -10.814 1.00 95.06 108 LEU A C 1
ATOM 875 O O . LEU A 1 108 ? 5.181 -6.686 -10.461 1.00 95.06 108 LEU A O 1
ATOM 879 N N . GLU A 1 109 ? 5.545 -8.884 -10.268 1.00 95.38 109 GLU A N 1
ATOM 880 C CA . GLU A 1 109 ? 4.672 -9.087 -9.125 1.00 95.38 109 GLU A CA 1
ATOM 881 C C . GLU A 1 109 ? 5.500 -9.399 -7.885 1.00 95.38 109 GLU A C 1
ATOM 883 O O . GLU A 1 109 ? 6.364 -10.272 -7.899 1.00 95.38 109 GLU A O 1
ATOM 888 N N . VAL A 1 110 ? 5.199 -8.703 -6.796 1.00 95.00 110 VAL A N 1
ATOM 889 C CA . VAL A 1 110 ? 5.645 -9.061 -5.457 1.00 95.00 110 VAL A CA 1
ATOM 890 C C . VAL A 1 110 ? 4.494 -9.775 -4.771 1.00 95.00 110 VAL A C 1
ATOM 892 O O . VAL A 1 110 ? 3.402 -9.213 -4.622 1.00 95.00 110 VAL A O 1
ATOM 895 N N . ARG A 1 111 ? 4.753 -11.013 -4.370 1.00 92.44 111 ARG A N 1
ATOM 896 C CA . ARG A 1 111 ? 3.877 -11.852 -3.549 1.00 92.44 111 ARG A CA 1
ATOM 897 C C . ARG A 1 111 ? 4.614 -12.212 -2.260 1.00 92.44 111 ARG A C 1
ATOM 899 O O . ARG A 1 111 ? 5.753 -11.799 -2.069 1.00 92.44 111 ARG A O 1
ATOM 906 N N . TRP A 1 112 ? 3.972 -12.948 -1.362 1.00 92.38 112 TRP A N 1
ATOM 907 C CA . TRP A 1 112 ? 4.577 -13.364 -0.099 1.00 92.38 112 TRP A CA 1
ATOM 908 C C . TRP A 1 112 ? 4.618 -14.880 -0.043 1.00 92.38 112 TRP A C 1
ATOM 910 O O . TRP A 1 112 ? 3.637 -15.547 -0.371 1.00 92.38 112 TRP A O 1
ATOM 920 N N . HIS A 1 113 ? 5.762 -15.406 0.377 1.00 88.25 113 HIS A N 1
ATOM 921 C CA . HIS A 1 113 ? 5.943 -16.814 0.674 1.00 88.25 113 HIS A CA 1
ATOM 922 C C . HIS A 1 113 ? 6.673 -16.958 2.005 1.00 88.25 113 HIS A C 1
ATOM 924 O O . HIS A 1 113 ? 7.792 -16.467 2.172 1.00 88.25 113 HIS A O 1
ATOM 930 N N . ARG A 1 114 ? 6.034 -17.627 2.967 1.00 85.88 114 ARG A N 1
ATOM 931 C CA . ARG A 1 114 ? 6.508 -17.767 4.351 1.00 85.88 114 ARG A CA 1
ATOM 932 C C . ARG A 1 114 ? 6.836 -16.412 4.991 1.00 85.88 114 ARG A C 1
ATOM 934 O O . ARG A 1 114 ? 7.828 -16.273 5.702 1.00 85.88 114 ARG A O 1
ATOM 941 N N . GLY A 1 115 ? 6.017 -15.399 4.702 1.00 81.00 115 GLY A N 1
ATOM 942 C CA . GLY A 1 115 ? 6.180 -14.030 5.204 1.00 81.00 115 GLY A CA 1
ATOM 943 C C . GLY A 1 115 ? 7.306 -13.213 4.556 1.00 81.00 115 GLY A C 1
ATOM 944 O O . GLY A 1 115 ? 7.514 -12.063 4.945 1.00 81.00 115 GLY A O 1
ATOM 945 N N . LEU A 1 116 ? 8.016 -13.758 3.563 1.00 87.12 116 LEU A N 1
ATOM 946 C CA . LEU A 1 116 ? 9.049 -13.050 2.805 1.00 87.12 116 LEU A CA 1
ATOM 947 C C . LEU A 1 116 ? 8.527 -12.640 1.422 1.00 87.12 116 LEU A C 1
ATOM 949 O O . LEU A 1 116 ? 7.747 -13.387 0.834 1.00 87.12 116 LEU A O 1
ATOM 953 N N . PRO A 1 117 ? 8.943 -11.475 0.889 1.00 92.12 117 PRO A N 1
ATOM 954 C CA . PRO A 1 117 ? 8.564 -11.070 -0.455 1.00 92.12 117 PRO A CA 1
ATOM 955 C C . PRO A 1 117 ? 9.230 -11.978 -1.497 1.00 92.12 117 PRO A C 1
ATOM 957 O O . PRO A 1 117 ? 10.449 -12.146 -1.494 1.00 92.12 117 PRO A O 1
ATOM 960 N N . ASP A 1 118 ? 8.418 -12.517 -2.396 1.00 93.25 118 ASP A N 1
ATOM 961 C CA . ASP A 1 118 ? 8.808 -13.293 -3.568 1.00 93.25 118 ASP A CA 1
ATOM 962 C C . ASP A 1 118 ? 8.498 -12.495 -4.842 1.00 93.25 118 ASP A C 1
ATOM 964 O O . ASP A 1 118 ? 7.470 -11.817 -4.922 1.00 93.25 118 ASP A O 1
ATOM 968 N N . PHE A 1 119 ? 9.397 -12.546 -5.825 1.00 93.38 119 PHE A N 1
ATOM 969 C CA . PHE A 1 119 ? 9.381 -11.678 -7.004 1.00 93.38 119 PHE A CA 1
ATOM 970 C C . PHE A 1 119 ? 9.160 -12.511 -8.270 1.00 93.38 119 PHE A C 1
ATOM 972 O O . PHE A 1 119 ? 10.075 -13.162 -8.770 1.00 93.38 119 PHE A O 1
ATOM 979 N N . GLY A 1 120 ? 7.951 -12.448 -8.824 1.00 93.38 120 GLY A N 1
ATOM 980 C CA . GLY A 1 120 ? 7.620 -13.042 -10.117 1.00 93.38 120 GLY A CA 1
ATOM 981 C C . GLY A 1 120 ? 7.795 -12.021 -11.236 1.00 93.38 120 GLY A C 1
ATOM 982 O O . GLY A 1 120 ? 7.123 -10.994 -11.236 1.00 93.38 120 GLY A O 1
ATOM 983 N N . TYR A 1 121 ? 8.675 -12.288 -12.201 1.00 92.62 121 TYR A N 1
ATOM 984 C CA . TYR A 1 121 ? 8.922 -11.385 -13.328 1.00 92.62 121 TYR A CA 1
ATOM 985 C C . TYR A 1 121 ? 8.561 -12.017 -14.673 1.00 92.62 121 TYR A C 1
ATOM 987 O O . TYR A 1 121 ? 8.915 -13.159 -14.950 1.00 92.62 121 TYR A O 1
ATOM 995 N N . THR A 1 122 ? 7.897 -11.243 -15.532 1.00 92.94 122 THR A N 1
ATOM 996 C CA . THR A 1 122 ? 7.632 -11.566 -16.938 1.00 92.94 122 THR A CA 1
ATOM 997 C C . THR A 1 122 ? 8.050 -10.382 -17.807 1.00 92.94 122 THR A C 1
ATOM 999 O O . THR A 1 122 ? 7.528 -9.282 -17.643 1.00 92.94 122 THR A O 1
ATOM 1002 N N . GLY A 1 123 ? 8.988 -10.586 -18.735 1.00 89.12 123 GLY A N 1
ATOM 1003 C CA . GLY A 1 123 ? 9.447 -9.554 -19.670 1.00 89.12 123 GLY A CA 1
ATOM 1004 C C . GLY A 1 123 ? 10.947 -9.636 -19.990 1.00 89.12 123 GLY A C 1
ATOM 1005 O O . GLY A 1 123 ? 11.616 -10.601 -19.615 1.00 89.12 123 GLY A O 1
ATOM 1006 N N . PRO A 1 124 ? 11.517 -8.625 -20.672 1.00 85.94 124 PRO A N 1
ATOM 1007 C CA . PRO A 1 124 ? 12.941 -8.581 -21.008 1.00 85.94 124 PRO A CA 1
ATOM 1008 C C . PRO A 1 124 ? 13.839 -8.495 -19.756 1.00 85.94 124 PRO A C 1
ATOM 1010 O O . PRO A 1 124 ? 13.613 -7.616 -18.922 1.00 85.94 124 PRO A O 1
ATOM 1013 N N . PRO A 1 125 ? 14.906 -9.303 -19.613 1.00 82.81 125 PRO A N 1
ATOM 1014 C CA . PRO A 1 125 ? 15.749 -9.313 -18.407 1.00 82.81 125 PRO A CA 1
ATOM 1015 C C . PRO A 1 125 ? 16.347 -7.951 -18.019 1.00 82.81 125 PRO A C 1
ATOM 1017 O O . PRO A 1 125 ? 16.554 -7.677 -16.839 1.00 82.81 125 PRO A O 1
ATOM 1020 N N . ALA A 1 126 ? 16.587 -7.077 -19.002 1.00 80.38 126 ALA A N 1
ATOM 1021 C CA . ALA A 1 126 ? 17.144 -5.742 -18.787 1.00 80.38 126 ALA A CA 1
ATOM 1022 C C . ALA A 1 126 ? 16.276 -4.854 -17.872 1.00 80.38 126 ALA A C 1
ATOM 1024 O O . ALA A 1 126 ? 16.819 -4.027 -17.146 1.00 80.38 126 ALA A O 1
ATOM 1025 N N . LEU A 1 127 ? 14.951 -5.052 -17.864 1.00 82.62 127 LEU A N 1
ATOM 1026 C CA . LEU A 1 127 ? 14.014 -4.270 -17.047 1.00 82.62 127 LEU A CA 1
ATOM 1027 C C . LEU A 1 127 ? 13.772 -4.878 -15.659 1.00 82.62 127 LEU A C 1
ATOM 1029 O O . LEU A 1 127 ? 13.327 -4.170 -14.758 1.00 82.62 127 LEU A O 1
ATOM 1033 N N . ALA A 1 128 ? 14.099 -6.158 -15.454 1.00 85.69 128 ALA A N 1
ATOM 1034 C CA . ALA A 1 128 ? 13.819 -6.867 -14.204 1.00 85.69 128 ALA A CA 1
ATOM 1035 C C . ALA A 1 128 ? 14.434 -6.152 -12.990 1.00 85.69 128 ALA A C 1
ATOM 1037 O O . ALA A 1 128 ? 13.741 -5.846 -12.022 1.00 85.69 128 ALA A O 1
ATOM 1038 N N . LYS A 1 129 ? 15.724 -5.794 -13.084 1.00 85.62 129 LYS A N 1
ATOM 1039 C CA . LYS A 1 129 ? 16.452 -5.092 -12.013 1.00 85.62 129 LYS A CA 1
ATOM 1040 C C . LYS A 1 129 ? 15.883 -3.704 -11.718 1.00 85.62 129 LYS A C 1
ATOM 1042 O O . LYS A 1 129 ? 15.930 -3.249 -10.576 1.00 85.62 129 LYS A O 1
ATOM 1047 N N . GLU A 1 130 ? 15.378 -3.012 -12.736 1.00 83.69 130 GLU A N 1
ATOM 1048 C CA . GLU A 1 130 ? 14.784 -1.684 -12.570 1.00 83.69 130 GLU A CA 1
ATOM 1049 C C . GLU A 1 130 ? 13.435 -1.775 -11.856 1.00 83.69 130 GLU A C 1
ATOM 1051 O O . GLU A 1 130 ? 13.210 -1.050 -10.886 1.00 83.69 130 GLU A O 1
ATOM 1056 N N . LEU A 1 131 ? 12.572 -2.706 -12.274 1.00 88.44 131 LEU A N 1
ATOM 1057 C CA . LEU A 1 131 ? 11.285 -2.957 -11.624 1.00 88.44 131 LEU A CA 1
ATOM 1058 C C . LEU A 1 131 ? 11.463 -3.432 -10.183 1.00 88.44 131 LEU A C 1
ATOM 1060 O O . LEU A 1 131 ? 10.757 -2.969 -9.290 1.00 88.44 131 LEU A O 1
ATOM 1064 N N . GLU A 1 132 ? 12.442 -4.301 -9.934 1.00 90.56 132 GLU A N 1
ATOM 1065 C CA . GLU A 1 132 ? 12.756 -4.785 -8.591 1.00 90.56 132 GLU A CA 1
ATOM 1066 C C . GLU A 1 132 ? 13.216 -3.638 -7.678 1.00 90.56 132 GLU A C 1
ATOM 1068 O O . GLU A 1 132 ? 12.841 -3.579 -6.507 1.00 90.56 132 GLU A O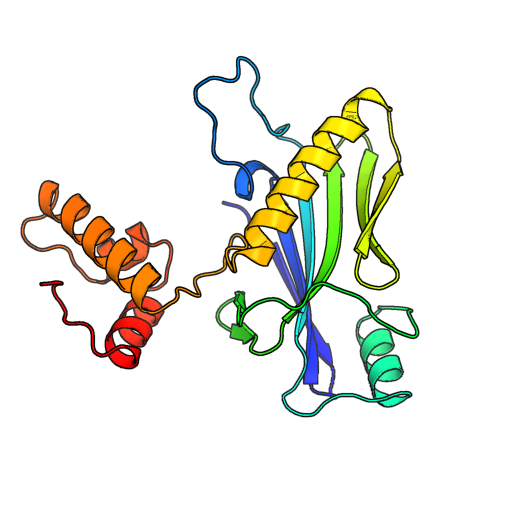 1
ATOM 1073 N N . ARG A 1 133 ? 13.980 -2.672 -8.208 1.00 87.94 133 ARG A N 1
ATOM 1074 C CA . ARG A 1 133 ? 14.372 -1.468 -7.460 1.00 87.94 133 ARG A CA 1
ATOM 1075 C C . ARG A 1 133 ? 13.157 -0.629 -7.065 1.00 87.94 133 ARG A C 1
ATOM 1077 O O . ARG A 1 133 ? 13.086 -0.189 -5.919 1.00 87.94 133 ARG A O 1
ATOM 1084 N N . VAL A 1 134 ? 12.204 -0.428 -7.979 1.00 88.44 134 VAL A N 1
ATOM 1085 C CA . VAL A 1 134 ? 10.951 0.285 -7.671 1.00 88.44 134 VAL A CA 1
ATOM 1086 C C . VAL A 1 134 ? 10.139 -0.495 -6.631 1.00 88.44 134 VAL A C 1
ATOM 1088 O O . VAL A 1 134 ? 9.703 0.085 -5.641 1.00 88.44 134 VAL A O 1
ATOM 1091 N N . ALA A 1 135 ? 10.006 -1.813 -6.786 1.00 91.31 135 ALA A N 1
ATOM 1092 C CA . ALA A 1 135 ? 9.330 -2.676 -5.819 1.00 91.31 135 ALA A CA 1
ATOM 1093 C C . ALA A 1 135 ? 9.947 -2.579 -4.415 1.00 91.31 135 ALA A C 1
ATOM 1095 O O . ALA A 1 135 ? 9.232 -2.423 -3.426 1.00 91.31 135 ALA A O 1
ATOM 1096 N N . LYS A 1 136 ? 11.280 -2.592 -4.318 1.00 90.44 136 LYS A N 1
ATOM 1097 C CA . LYS A 1 136 ? 12.006 -2.396 -3.055 1.00 90.44 136 LYS A CA 1
ATOM 1098 C C . LYS A 1 136 ? 11.761 -1.014 -2.446 1.00 90.44 136 LYS A C 1
ATOM 1100 O O . LYS A 1 136 ? 11.620 -0.919 -1.229 1.00 90.44 136 LYS A O 1
ATOM 1105 N N . ALA A 1 137 ? 11.667 0.039 -3.261 1.00 86.00 137 ALA A N 1
ATOM 1106 C CA . ALA A 1 137 ? 11.306 1.374 -2.783 1.00 86.00 137 ALA A CA 1
ATOM 1107 C C . ALA A 1 137 ? 9.879 1.400 -2.204 1.00 86.00 137 ALA A C 1
ATOM 1109 O O . ALA A 1 137 ? 9.684 1.888 -1.090 1.00 86.00 137 ALA A O 1
ATOM 1110 N N . ILE A 1 138 ? 8.912 0.786 -2.897 1.00 88.00 138 ILE A N 1
ATOM 1111 C CA . ILE A 1 138 ? 7.526 0.638 -2.422 1.00 88.00 138 ILE A CA 1
ATOM 1112 C C . ILE A 1 138 ? 7.490 -0.112 -1.086 1.00 88.00 138 ILE A C 1
ATOM 1114 O O . ILE A 1 138 ? 6.875 0.362 -0.134 1.00 88.00 138 ILE A O 1
ATOM 1118 N N . LEU A 1 139 ? 8.183 -1.252 -0.983 1.00 88.88 139 LEU A N 1
ATOM 1119 C CA . LEU A 1 139 ? 8.270 -2.033 0.257 1.00 88.88 139 LEU A CA 1
ATOM 1120 C C . LEU A 1 139 ? 8.897 -1.225 1.403 1.00 88.88 139 LEU A C 1
ATOM 1122 O O . LEU A 1 139 ? 8.427 -1.300 2.537 1.00 88.88 139 LEU A O 1
ATOM 1126 N N . GLY A 1 140 ? 9.931 -0.428 1.116 1.00 83.12 140 GLY A N 1
ATOM 1127 C CA . GLY A 1 140 ? 10.542 0.478 2.087 1.00 83.12 140 GLY A CA 1
ATOM 1128 C C . GLY A 1 140 ? 9.560 1.531 2.609 1.00 83.12 140 GLY A C 1
ATOM 1129 O O . GLY A 1 140 ? 9.469 1.737 3.819 1.00 83.12 140 GLY A O 1
ATOM 1130 N N . MET A 1 141 ? 8.777 2.145 1.717 1.00 79.31 141 MET A N 1
ATOM 1131 C CA . MET A 1 141 ? 7.726 3.104 2.082 1.00 79.31 141 MET A CA 1
ATOM 1132 C C . MET A 1 141 ? 6.595 2.448 2.877 1.00 79.31 141 MET A C 1
ATOM 1134 O O . MET A 1 141 ? 6.171 2.987 3.898 1.00 79.31 141 MET A O 1
ATOM 1138 N N . ALA A 1 142 ? 6.144 1.263 2.458 1.00 82.56 142 ALA A N 1
ATOM 1139 C CA . ALA A 1 142 ? 5.105 0.499 3.141 1.00 82.56 142 ALA A CA 1
ATOM 1140 C C . ALA A 1 142 ? 5.521 0.134 4.573 1.00 82.56 142 ALA A C 1
ATOM 1142 O O . ALA A 1 142 ? 4.774 0.378 5.519 1.00 82.56 142 ALA A O 1
ATOM 1143 N N . LYS A 1 143 ? 6.756 -0.354 4.755 1.00 75.44 143 LYS A N 1
ATOM 1144 C CA . LYS A 1 143 ? 7.331 -0.638 6.079 1.00 75.44 143 LYS A CA 1
ATOM 1145 C C . LYS A 1 143 ? 7.410 0.614 6.961 1.00 75.44 143 LYS A C 1
ATOM 1147 O O . LYS A 1 143 ? 7.290 0.518 8.180 1.00 75.44 143 LYS A O 1
ATOM 1152 N N . GLY A 1 144 ? 7.608 1.779 6.346 1.00 65.31 144 GLY A N 1
ATOM 1153 C CA . GLY A 1 144 ? 7.608 3.076 7.017 1.00 65.31 144 GLY A CA 1
ATOM 1154 C C . GLY A 1 144 ? 6.221 3.638 7.347 1.00 65.31 144 GLY A C 1
ATOM 1155 O O . GLY A 1 144 ? 6.171 4.653 8.032 1.00 65.31 144 GLY A O 1
ATOM 1156 N N . GLY A 1 145 ? 5.123 3.019 6.887 1.00 64.81 145 GLY A N 1
ATOM 1157 C CA . GLY A 1 145 ? 3.773 3.591 7.002 1.00 64.81 145 GLY A CA 1
ATOM 1158 C C . GLY A 1 145 ? 3.617 4.868 6.175 1.00 64.81 145 GLY A C 1
ATOM 1159 O O . GLY A 1 145 ? 3.185 5.892 6.684 1.00 64.81 145 GLY A O 1
ATOM 1160 N N . ARG A 1 146 ? 4.134 4.859 4.942 1.00 66.69 146 ARG A N 1
ATOM 1161 C CA . ARG A 1 146 ? 4.152 6.032 4.054 1.00 66.69 146 ARG A CA 1
ATOM 1162 C C . ARG A 1 146 ? 3.777 5.658 2.628 1.00 66.69 146 ARG A C 1
ATOM 1164 O O . ARG A 1 146 ? 4.441 6.086 1.686 1.00 66.69 146 ARG A O 1
ATOM 1171 N N . LEU A 1 147 ? 2.778 4.795 2.445 1.00 69.25 147 LEU A N 1
ATOM 1172 C CA . LEU A 1 147 ? 2.278 4.548 1.089 1.00 69.25 147 LEU A CA 1
ATOM 1173 C C . LEU A 1 147 ? 1.747 5.872 0.501 1.00 69.25 147 LEU A C 1
ATOM 1175 O O . LEU A 1 147 ? 1.188 6.673 1.236 1.00 69.25 147 LEU A O 1
ATOM 1179 N N . PRO A 1 148 ? 1.913 6.166 -0.796 1.00 56.62 148 PRO A N 1
ATOM 1180 C CA . PRO A 1 148 ? 1.314 7.355 -1.395 1.00 56.62 148 PRO A CA 1
ATOM 1181 C C . PRO A 1 148 ? -0.207 7.348 -1.179 1.00 56.62 148 PRO A C 1
ATOM 1183 O O . PRO A 1 148 ? -0.868 6.354 -1.475 1.00 56.62 148 PRO A O 1
ATOM 1186 N N . GLY A 1 149 ? -0.740 8.440 -0.623 1.00 51.38 149 GLY A N 1
ATOM 1187 C CA . GLY A 1 149 ? -2.125 8.538 -0.139 1.00 51.38 149 GLY A CA 1
ATOM 1188 C C . GLY A 1 149 ? -2.287 8.301 1.370 1.00 51.38 149 GLY A C 1
ATOM 1189 O O . GLY A 1 149 ? -3.307 8.691 1.933 1.00 51.38 149 GLY A O 1
ATOM 1190 N N . ASP A 1 150 ? -1.272 7.736 2.028 1.00 51.59 150 ASP A N 1
ATOM 1191 C CA . ASP A 1 150 ? -1.176 7.603 3.478 1.00 51.59 150 ASP A CA 1
ATOM 1192 C C . ASP A 1 150 ? -0.843 8.951 4.118 1.00 51.59 150 ASP A C 1
ATOM 1194 O O . ASP A 1 150 ? 0.094 9.648 3.724 1.00 51.59 150 ASP A O 1
ATOM 1198 N N . THR A 1 151 ? -1.618 9.303 5.134 1.00 53.28 151 THR A N 1
ATOM 1199 C CA . THR A 1 151 ? -1.412 10.508 5.939 1.00 53.28 151 THR A CA 1
ATOM 1200 C C . THR A 1 151 ? -1.197 10.160 7.410 1.00 53.28 151 THR A C 1
ATOM 1202 O O . THR A 1 151 ? -1.277 11.044 8.259 1.00 53.28 151 THR A O 1
ATOM 1205 N N . SER A 1 152 ? -0.966 8.887 7.754 1.00 55.88 152 SER A N 1
ATOM 1206 C CA . SER A 1 152 ? -0.790 8.419 9.132 1.00 55.88 152 SER A CA 1
ATOM 1207 C C . SER A 1 152 ? 0.601 8.767 9.673 1.00 55.88 152 SER A C 1
ATOM 1209 O O . SER A 1 152 ? 1.570 8.020 9.604 1.00 55.88 152 SER A O 1
ATOM 1211 N N . TYR A 1 153 ? 0.714 9.960 10.240 1.00 60.75 153 TYR A N 1
ATOM 1212 C CA . TYR A 1 153 ? 1.901 10.353 10.987 1.00 60.75 153 TYR A CA 1
ATOM 1213 C C . TYR A 1 153 ? 1.921 9.701 12.385 1.00 60.75 153 TYR A C 1
ATOM 1215 O O . TYR A 1 153 ? 0.869 9.532 13.010 1.00 60.75 153 TYR A O 1
ATOM 1223 N N . SER A 1 154 ? 3.105 9.406 12.941 1.00 76.00 154 SER A N 1
ATOM 1224 C CA . SER A 1 154 ? 3.247 9.363 14.407 1.00 76.00 154 SER A CA 1
ATOM 1225 C C . SER A 1 154 ? 3.051 10.766 14.998 1.00 76.00 154 SER A C 1
ATOM 1227 O O . SER A 1 154 ? 3.127 11.762 14.277 1.00 76.00 154 SER A O 1
ATOM 1229 N N . ARG A 1 155 ? 2.843 10.882 16.318 1.00 82.50 155 ARG A N 1
ATOM 1230 C CA . ARG A 1 155 ? 2.740 12.198 16.972 1.00 82.50 155 ARG A CA 1
ATOM 1231 C C . ARG A 1 155 ? 3.973 13.059 16.690 1.00 82.50 155 ARG A C 1
ATOM 1233 O O . ARG A 1 155 ? 3.837 14.219 16.315 1.00 82.50 155 ARG A O 1
ATOM 1240 N N . GLU A 1 156 ? 5.161 12.488 16.856 1.00 85.62 156 GLU A N 1
ATOM 1241 C CA . GLU A 1 156 ? 6.442 13.177 16.683 1.00 85.62 156 GLU A CA 1
ATOM 1242 C C . GLU A 1 156 ? 6.700 13.523 15.211 1.00 85.62 156 GLU A C 1
ATOM 1244 O O . GLU A 1 156 ? 7.137 14.631 14.901 1.00 85.62 156 GLU A O 1
ATOM 1249 N N . GLU A 1 157 ? 6.393 12.598 14.294 1.00 80.19 157 GLU A N 1
ATOM 1250 C CA . GLU A 1 157 ? 6.532 12.819 12.852 1.00 80.19 157 GLU A CA 1
ATOM 1251 C C . GLU A 1 157 ? 5.583 13.913 12.363 1.00 80.19 157 GLU A C 1
ATOM 1253 O O . GLU A 1 157 ? 5.991 14.784 11.591 1.00 80.19 157 GLU A O 1
ATOM 1258 N N . PHE A 1 158 ? 4.337 13.896 12.841 1.00 85.19 158 PHE A N 1
ATOM 1259 C CA . PHE A 1 158 ? 3.369 14.933 12.529 1.00 85.19 158 PHE A CA 1
ATOM 1260 C C . PHE A 1 158 ? 3.818 16.269 13.080 1.00 85.19 158 PHE A C 1
ATOM 1262 O O . PHE A 1 158 ? 3.807 17.245 12.349 1.00 85.19 158 PHE A O 1
ATOM 1269 N N . GLU A 1 159 ? 4.217 16.331 14.351 1.00 91.75 159 GLU A N 1
ATOM 1270 C CA . GLU A 1 159 ? 4.619 17.580 14.988 1.00 91.75 159 GLU A CA 1
ATOM 1271 C C . GLU A 1 159 ? 5.805 18.221 14.255 1.00 91.75 159 GLU A C 1
ATOM 1273 O O . GLU A 1 159 ? 5.793 19.428 13.999 1.00 91.75 159 GLU A O 1
ATOM 1278 N N . ALA A 1 160 ? 6.791 17.419 13.846 1.00 88.50 160 ALA A N 1
ATOM 1279 C CA . ALA A 1 160 ? 7.919 17.887 13.049 1.00 88.50 160 ALA A CA 1
ATOM 1280 C C . ALA A 1 160 ? 7.480 18.389 11.662 1.00 88.50 160 ALA A C 1
ATOM 1282 O O . ALA A 1 160 ? 7.842 19.503 11.268 1.00 88.50 160 ALA A O 1
ATOM 1283 N N . ALA A 1 161 ? 6.674 17.603 10.939 1.00 82.38 161 ALA A N 1
ATOM 1284 C CA . ALA A 1 161 ? 6.178 17.968 9.612 1.00 82.38 161 ALA A CA 1
ATOM 1285 C C . ALA A 1 161 ? 5.295 19.225 9.662 1.00 82.38 161 ALA A C 1
ATOM 1287 O O . ALA A 1 161 ? 5.484 20.153 8.879 1.00 82.38 161 ALA A O 1
ATOM 1288 N N . TYR A 1 162 ? 4.390 19.295 10.635 1.00 91.50 162 TYR A N 1
ATOM 1289 C CA . TYR A 1 162 ? 3.506 20.421 10.917 1.00 91.50 162 TYR A CA 1
ATOM 1290 C C . TYR A 1 162 ? 4.287 21.710 11.193 1.00 91.50 162 TYR A C 1
ATOM 1292 O O . TYR A 1 162 ? 4.038 22.731 10.545 1.00 91.50 162 TYR A O 1
ATOM 1300 N N . ARG A 1 163 ? 5.271 21.673 12.106 1.00 94.12 163 ARG A N 1
ATOM 1301 C CA . ARG A 1 163 ? 6.133 22.832 12.403 1.00 94.12 163 ARG A CA 1
ATOM 1302 C C . ARG A 1 163 ? 6.893 23.288 11.157 1.00 94.12 163 ARG A C 1
ATOM 1304 O O . ARG A 1 163 ? 6.977 24.489 10.894 1.00 94.12 163 ARG A O 1
ATOM 1311 N N . GLN A 1 164 ? 7.417 22.346 10.371 1.00 89.94 164 GLN A N 1
ATOM 1312 C CA . GLN A 1 164 ? 8.153 22.653 9.146 1.00 89.94 164 GLN A CA 1
ATOM 1313 C C . GLN A 1 164 ? 7.253 23.283 8.071 1.00 89.94 164 GLN A C 1
ATOM 1315 O O . GLN A 1 164 ? 7.633 24.302 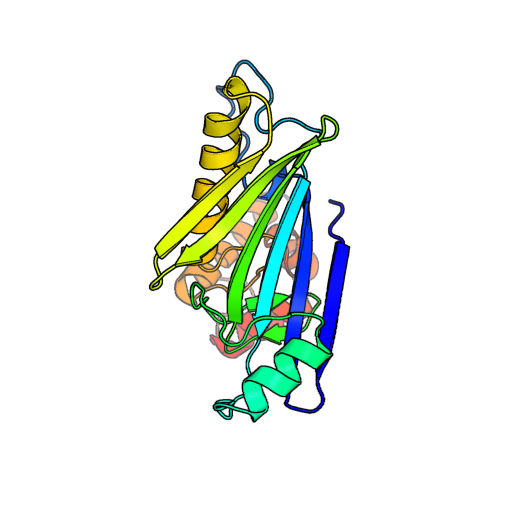7.491 1.00 89.94 164 GLN A O 1
ATOM 1320 N N . ALA A 1 165 ? 6.070 22.713 7.829 1.00 85.06 165 ALA A N 1
ATOM 1321 C CA . ALA A 1 165 ? 5.085 23.219 6.874 1.00 85.06 165 ALA A CA 1
ATOM 1322 C C . ALA A 1 165 ? 4.648 24.647 7.234 1.00 85.06 165 ALA A C 1
ATOM 1324 O O . ALA A 1 165 ? 4.727 25.560 6.408 1.00 85.06 165 ALA A O 1
ATOM 1325 N N . TYR A 1 166 ? 4.299 24.879 8.504 1.00 94.06 166 TYR A N 1
ATOM 1326 C CA . TYR A 1 166 ? 3.916 26.205 8.987 1.00 94.06 166 TYR A CA 1
ATOM 1327 C C . TYR A 1 166 ? 5.052 27.229 8.824 1.00 94.06 166 TYR A C 1
ATOM 1329 O O . TYR A 1 166 ? 4.826 28.342 8.348 1.00 94.06 166 TYR A O 1
ATOM 1337 N N . ALA A 1 167 ? 6.293 26.862 9.166 1.00 92.12 167 ALA A N 1
ATOM 1338 C CA . ALA A 1 167 ? 7.451 27.749 9.042 1.00 92.12 167 ALA A CA 1
ATOM 1339 C C . ALA A 1 167 ? 7.762 28.137 7.586 1.00 92.12 167 ALA A C 1
ATOM 1341 O O . ALA A 1 167 ? 8.160 29.276 7.331 1.00 92.12 167 ALA A O 1
ATOM 1342 N N . ARG A 1 168 ? 7.570 27.222 6.625 1.00 87.31 168 ARG A N 1
ATOM 1343 C CA . ARG A 1 168 ? 7.714 27.526 5.191 1.00 87.31 168 ARG A CA 1
ATOM 1344 C C . ARG A 1 168 ? 6.654 28.512 4.728 1.00 87.31 168 ARG A C 1
ATOM 1346 O O . ARG A 1 168 ? 7.000 29.536 4.144 1.00 87.31 168 ARG A O 1
ATOM 1353 N N . LEU A 1 169 ? 5.390 28.247 5.053 1.00 92.94 169 LEU A N 1
ATOM 1354 C CA . LEU A 1 169 ? 4.278 29.112 4.665 1.00 92.94 169 LEU A CA 1
ATOM 1355 C C . LEU A 1 169 ? 4.361 30.492 5.318 1.00 92.94 169 LEU A C 1
ATOM 1357 O O . LEU A 1 169 ? 3.982 31.475 4.690 1.00 92.94 169 LEU A O 1
ATOM 1361 N N . LYS A 1 170 ? 4.942 30.608 6.518 1.00 93.62 170 LYS A N 1
ATOM 1362 C CA . LYS A 1 170 ? 5.170 31.899 7.190 1.00 93.62 170 LYS A CA 1
ATOM 1363 C C . LYS A 1 170 ? 6.104 32.841 6.414 1.00 93.62 170 LYS A C 1
ATOM 1365 O O . LYS A 1 170 ? 6.091 34.047 6.643 1.00 93.62 170 LYS A O 1
ATOM 1370 N N . ARG A 1 171 ? 6.918 32.310 5.492 1.00 92.19 171 ARG A N 1
ATOM 1371 C CA . ARG A 1 171 ? 7.752 33.121 4.583 1.00 92.19 171 ARG A CA 1
ATOM 1372 C C . ARG A 1 171 ? 6.935 33.778 3.469 1.00 92.19 171 ARG A C 1
ATOM 1374 O O . ARG A 1 171 ? 7.382 34.770 2.910 1.00 92.19 171 ARG A O 1
ATOM 1381 N N . LEU A 1 172 ? 5.771 33.214 3.148 1.00 91.88 172 LEU A N 1
ATOM 1382 C CA . LEU A 1 172 ? 4.880 33.668 2.078 1.00 91.88 172 LEU A CA 1
ATOM 1383 C C . LEU A 1 172 ? 3.675 34.437 2.631 1.00 91.88 172 LEU A C 1
ATOM 1385 O O . LEU A 1 172 ? 3.222 35.410 2.037 1.00 91.88 172 LEU A O 1
ATOM 1389 N N . TYR A 1 173 ? 3.177 34.019 3.793 1.00 90.88 173 TYR A N 1
ATOM 1390 C CA . TYR A 1 173 ? 1.982 34.550 4.429 1.00 90.88 173 TYR A CA 1
ATOM 1391 C C . TYR A 1 173 ? 2.296 34.979 5.856 1.00 90.88 173 TYR A C 1
ATOM 1393 O O . TYR A 1 173 ? 2.892 34.231 6.626 1.00 90.88 173 TYR A O 1
ATOM 1401 N N . ARG A 1 174 ? 1.819 36.164 6.252 1.00 86.06 174 ARG A N 1
ATOM 1402 C CA . ARG A 1 174 ? 1.986 36.655 7.629 1.00 86.06 174 ARG A CA 1
ATOM 1403 C C . ARG A 1 174 ? 1.352 35.704 8.655 1.00 86.06 174 ARG A C 1
ATOM 1405 O O . ARG A 1 174 ? 1.949 35.471 9.700 1.00 86.06 174 ARG A O 1
ATOM 1412 N N . ASN A 1 175 ? 0.189 35.137 8.314 1.00 90.31 175 ASN A N 1
ATOM 1413 C CA . ASN A 1 175 ? -0.545 34.139 9.096 1.00 90.31 175 ASN A CA 1
ATOM 1414 C C . ASN A 1 175 ? -1.060 33.022 8.166 1.00 90.31 175 ASN A C 1
ATOM 1416 O O . ASN A 1 175 ? -2.114 33.203 7.552 1.00 90.31 175 ASN A O 1
ATOM 1420 N N . PRO A 1 176 ? -0.335 31.897 8.031 1.00 94.31 176 PRO A N 1
ATOM 1421 C CA . PRO A 1 176 ? -0.810 30.734 7.284 1.00 94.31 176 PRO A CA 1
ATOM 1422 C C . PRO A 1 176 ? -2.144 30.209 7.830 1.00 94.31 176 PRO A C 1
ATOM 1424 O O . PRO A 1 176 ? -2.322 30.093 9.045 1.00 94.31 176 PRO A O 1
ATOM 1427 N N . ARG A 1 177 ? -3.079 29.882 6.938 1.00 95.25 177 ARG A N 1
ATOM 1428 C CA . ARG A 1 177 ? -4.370 29.270 7.283 1.00 95.25 177 ARG A CA 1
ATOM 1429 C C . ARG A 1 177 ? -4.259 27.741 7.403 1.00 95.25 177 ARG A C 1
ATOM 1431 O O . ARG A 1 177 ? -3.288 27.142 6.940 1.00 95.25 177 ARG A O 1
ATOM 1438 N N . GLN A 1 178 ? -5.252 27.104 8.030 1.00 91.19 178 GLN A N 1
ATOM 1439 C CA . GLN A 1 178 ? -5.275 25.644 8.226 1.00 91.19 178 GLN A CA 1
ATOM 1440 C C . GLN A 1 178 ? -5.368 24.871 6.910 1.00 91.19 178 GLN A C 1
ATOM 1442 O O . GLN A 1 178 ? -4.658 23.884 6.755 1.00 91.19 178 GLN A O 1
ATOM 1447 N N . ASP A 1 179 ? -6.173 25.342 5.959 1.00 85.56 179 ASP A N 1
ATOM 1448 C CA . ASP A 1 179 ? -6.274 24.771 4.612 1.00 85.56 179 ASP A CA 1
ATOM 1449 C C . ASP A 1 179 ? -4.916 24.780 3.892 1.00 85.56 179 ASP A C 1
ATOM 1451 O O . ASP A 1 179 ? -4.491 23.753 3.376 1.00 85.56 179 ASP A O 1
ATOM 1455 N N . GLN A 1 180 ? -4.183 25.896 3.958 1.00 84.62 180 GLN A N 1
ATOM 1456 C CA . GLN A 1 180 ? -2.861 26.039 3.333 1.00 84.62 180 GLN A CA 1
ATOM 1457 C C . GLN A 1 180 ? -1.812 25.104 3.954 1.00 84.62 180 GLN A C 1
ATOM 1459 O O . GLN A 1 180 ? -1.007 24.501 3.249 1.00 84.62 180 GLN A O 1
ATOM 1464 N N . VAL A 1 181 ? -1.805 24.975 5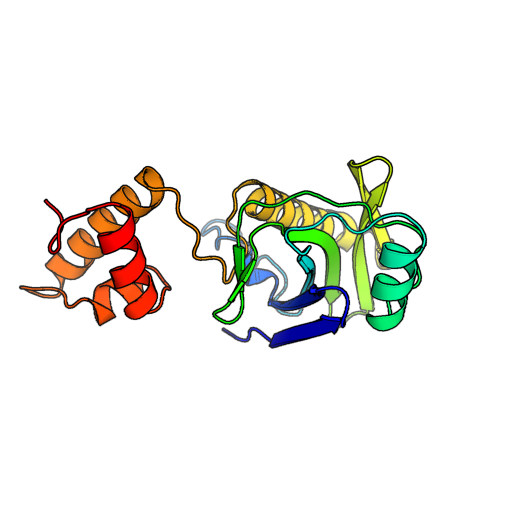.285 1.00 84.88 181 VAL A N 1
ATOM 1465 C CA . VAL A 1 181 ? -0.878 24.068 5.983 1.00 84.88 181 VAL A CA 1
ATOM 1466 C C . VAL A 1 181 ? -1.247 22.607 5.733 1.00 84.88 181 VAL A C 1
ATOM 1468 O O . VAL A 1 181 ? -0.354 21.777 5.587 1.00 84.88 181 VAL A O 1
ATOM 1471 N N . ALA A 1 182 ? -2.539 22.284 5.660 1.00 72.88 182 ALA A N 1
ATOM 1472 C CA . ALA A 1 182 ? -3.003 20.948 5.309 1.00 72.88 182 ALA A CA 1
ATOM 1473 C C . ALA A 1 182 ? -2.594 20.575 3.875 1.00 72.88 182 ALA A C 1
ATOM 1475 O O . ALA A 1 182 ? -2.084 19.477 3.660 1.00 72.88 182 ALA A O 1
ATOM 1476 N N . GLU A 1 183 ? -2.726 21.509 2.930 1.00 71.00 183 GLU A N 1
ATOM 1477 C CA . GLU A 1 183 ? -2.278 21.344 1.545 1.00 71.00 183 GLU A CA 1
ATOM 1478 C C . GLU A 1 183 ? -0.762 21.095 1.456 1.00 71.00 183 GLU A C 1
ATOM 1480 O O . GLU A 1 183 ? -0.347 20.138 0.806 1.00 71.00 183 GLU A O 1
ATOM 1485 N N . GLU A 1 184 ? 0.066 21.865 2.175 1.00 72.88 184 GLU A N 1
ATOM 1486 C CA . GLU A 1 184 ? 1.529 21.654 2.240 1.00 72.88 184 GLU A CA 1
ATOM 1487 C C . GLU A 1 184 ? 1.899 20.281 2.837 1.00 72.88 184 GLU A C 1
ATOM 1489 O O . GLU A 1 184 ? 2.917 19.691 2.472 1.00 72.88 184 GLU A O 1
ATOM 1494 N N . LEU A 1 185 ? 1.073 19.747 3.742 1.00 69.81 185 LEU A N 1
ATOM 1495 C CA . LEU A 1 185 ? 1.230 18.402 4.308 1.00 69.81 185 LEU A CA 1
ATOM 1496 C C . LEU A 1 185 ? 0.639 17.296 3.416 1.00 69.81 185 LEU A C 1
ATOM 1498 O O . LEU A 1 185 ? 0.829 16.118 3.711 1.00 69.81 185 LEU A O 1
ATOM 1502 N N . GLY A 1 186 ? -0.079 17.648 2.345 1.00 58.22 186 GLY A N 1
ATOM 1503 C CA . GLY A 1 186 ? -0.777 16.692 1.486 1.00 58.22 186 GLY A CA 1
ATOM 1504 C C . GLY A 1 186 ? -1.968 16.005 2.165 1.00 58.22 186 GLY A C 1
ATOM 1505 O O . GLY A 1 186 ? -2.300 14.874 1.816 1.00 58.22 186 GLY A O 1
ATOM 1506 N N . ILE A 1 187 ? -2.600 16.658 3.147 1.00 64.50 187 ILE A N 1
ATOM 1507 C CA . ILE A 1 187 ? -3.733 16.128 3.922 1.00 64.50 187 ILE A CA 1
ATOM 1508 C C . ILE A 1 187 ? -4.960 17.041 3.802 1.00 64.50 187 ILE A C 1
ATOM 1510 O O . ILE A 1 187 ? -4.858 18.194 3.394 1.00 64.50 187 ILE A O 1
ATOM 1514 N N . SER A 1 188 ? -6.145 16.554 4.186 1.00 71.69 188 SER A N 1
ATOM 1515 C CA . SER A 1 188 ? -7.331 17.421 4.266 1.00 71.69 188 SER A CA 1
ATOM 1516 C C . SER A 1 188 ? -7.278 18.333 5.499 1.00 71.69 188 SER A C 1
ATOM 1518 O O . SER A 1 188 ? -6.746 17.945 6.541 1.00 71.69 188 SER A O 1
ATOM 1520 N N . GLU A 1 189 ? -7.903 19.513 5.441 1.00 80.94 189 GLU A N 1
ATOM 1521 C CA . GLU A 1 189 ? -8.023 20.410 6.607 1.00 80.94 189 GLU A CA 1
ATOM 1522 C C . GLU A 1 189 ? -8.708 19.718 7.801 1.00 80.94 189 GLU A C 1
ATOM 1524 O O . GLU A 1 189 ? -8.363 19.943 8.961 1.00 80.94 189 GLU A O 1
ATOM 1529 N N . ARG A 1 190 ? -9.671 18.825 7.533 1.00 75.31 190 ARG A N 1
ATOM 1530 C CA . ARG A 1 190 ? -10.308 18.001 8.569 1.00 75.31 190 ARG A CA 1
ATOM 1531 C C . ARG A 1 190 ? -9.295 17.070 9.240 1.00 75.31 190 ARG A C 1
ATOM 1533 O O . ARG A 1 190 ? -9.231 17.045 10.462 1.00 75.31 190 ARG A O 1
ATOM 1540 N N . THR A 1 191 ? -8.472 16.375 8.457 1.00 73.50 191 THR A N 1
ATOM 1541 C CA . THR A 1 191 ? -7.409 15.491 8.964 1.00 73.50 191 THR A CA 1
ATOM 1542 C C . THR A 1 191 ? -6.386 16.263 9.798 1.00 73.50 191 THR A C 1
ATOM 1544 O O . THR A 1 191 ? -5.996 15.799 10.866 1.00 73.50 191 THR A O 1
ATOM 1547 N N . LEU A 1 192 ? -5.997 17.466 9.357 1.00 82.00 192 LEU A N 1
ATOM 1548 C CA . LEU A 1 192 ? -5.128 18.353 10.132 1.00 82.00 192 LEU A CA 1
ATOM 1549 C C . LEU A 1 192 ? -5.742 18.660 11.507 1.00 82.00 192 LEU A C 1
ATOM 1551 O O . LEU A 1 192 ? -5.075 18.494 12.528 1.00 82.00 192 LEU A O 1
ATOM 1555 N N . ARG A 1 193 ? -7.016 19.073 11.544 1.00 85.94 193 ARG A N 1
ATOM 1556 C CA . ARG A 1 193 ? -7.736 19.360 12.797 1.00 85.94 193 ARG A CA 1
ATOM 1557 C C . ARG A 1 193 ? -7.826 18.136 13.704 1.00 85.94 193 ARG A C 1
ATOM 1559 O O . ARG A 1 193 ? -7.564 18.257 14.900 1.00 85.94 193 ARG A O 1
ATOM 1566 N N . ASP A 1 194 ? -8.128 16.972 13.137 1.00 81.62 194 ASP A N 1
ATOM 1567 C CA . ASP A 1 194 ? -8.220 15.715 13.879 1.00 81.62 194 ASP A CA 1
ATOM 1568 C C . ASP A 1 194 ? -6.871 15.341 14.517 1.00 81.62 194 ASP A C 1
ATOM 1570 O O . ASP A 1 194 ? -6.833 14.940 15.680 1.00 81.62 194 ASP A O 1
ATOM 1574 N N . TYR A 1 195 ? -5.752 15.529 13.812 1.00 84.00 195 TYR A N 1
ATOM 1575 C CA . TYR A 1 195 ? -4.406 15.287 14.347 1.00 84.00 195 TYR A CA 1
ATOM 1576 C C . TYR A 1 195 ? -3.983 16.285 15.420 1.00 84.00 195 TYR A C 1
ATOM 1578 O O . TYR A 1 195 ? -3.468 15.877 16.466 1.00 84.00 195 TYR A O 1
ATOM 1586 N N . LEU A 1 196 ? -4.252 17.577 15.215 1.00 92.44 196 LEU A N 1
ATOM 1587 C CA . LEU A 1 196 ? -3.999 18.601 16.230 1.00 92.44 196 LEU A CA 1
ATOM 1588 C C . LEU A 1 196 ? -4.777 18.300 17.519 1.00 92.44 196 LEU A C 1
ATOM 1590 O O . LEU A 1 196 ? -4.200 18.332 18.607 1.00 92.44 196 LEU A O 1
ATOM 1594 N N . ALA A 1 197 ? -6.057 17.935 17.398 1.00 89.44 197 ALA A N 1
ATOM 1595 C CA . ALA A 1 197 ? -6.903 17.577 18.533 1.00 89.44 197 ALA A CA 1
ATOM 1596 C C . ALA A 1 197 ? -6.434 16.285 19.220 1.00 89.44 197 ALA A C 1
ATOM 1598 O O . ALA A 1 197 ? -6.245 16.265 20.439 1.00 89.44 197 ALA A O 1
ATOM 1599 N N . ARG A 1 198 ? -6.191 15.222 18.442 1.00 87.00 198 ARG A N 1
ATOM 1600 C CA . ARG A 1 198 ? -5.759 13.905 18.938 1.00 87.00 198 ARG A CA 1
ATOM 1601 C C . ARG A 1 198 ? -4.477 13.991 19.762 1.00 87.00 198 ARG A C 1
ATOM 1603 O O . ARG A 1 198 ? -4.381 13.348 20.803 1.00 87.00 198 ARG A O 1
ATOM 1610 N N . TRP A 1 199 ? -3.506 14.786 19.317 1.00 90.62 199 TRP A N 1
ATOM 1611 C CA . TRP A 1 199 ? -2.200 14.905 19.974 1.00 90.62 199 TRP A CA 1
ATOM 1612 C C . TRP A 1 199 ? -2.030 16.158 20.830 1.00 90.62 199 TRP A C 1
ATOM 1614 O O . TRP A 1 199 ? -0.933 16.397 21.340 1.00 90.62 199 TRP A O 1
ATOM 1624 N N . ARG A 1 200 ? -3.113 16.925 21.021 1.00 93.31 200 ARG A N 1
ATOM 1625 C CA . ARG A 1 200 ? -3.143 18.172 21.800 1.00 93.31 200 ARG A CA 1
ATOM 1626 C C . ARG A 1 200 ? -2.057 19.162 21.368 1.00 93.31 200 ARG A C 1
ATOM 1628 O O . ARG A 1 200 ? -1.423 19.809 22.201 1.00 93.31 200 ARG A O 1
ATOM 1635 N N . LEU A 1 201 ? -1.828 19.257 20.062 1.00 93.62 201 LEU A N 1
ATOM 1636 C CA . LEU A 1 201 ? -0.862 20.185 19.488 1.00 93.62 201 LEU A CA 1
ATOM 1637 C C . LEU A 1 201 ? -1.528 21.550 19.256 1.00 93.62 201 LEU A C 1
ATOM 1639 O O . LEU A 1 201 ? -2.676 21.606 18.813 1.00 93.62 201 LEU A O 1
ATOM 1643 N N . PRO A 1 202 ? -0.838 22.662 19.558 1.00 94.06 202 PRO A N 1
ATOM 1644 C CA . PRO A 1 202 ? -1.420 23.990 19.437 1.00 94.06 202 PRO A CA 1
ATOM 1645 C C . PRO A 1 202 ? -1.521 24.428 17.974 1.00 94.06 202 PRO A C 1
ATOM 1647 O O . PRO A 1 202 ? -0.667 24.091 17.151 1.00 94.06 202 PRO A O 1
ATOM 1650 N N . TRP A 1 203 ? -2.532 25.245 17.680 1.00 92.19 203 TRP A N 1
ATOM 1651 C CA . TRP A 1 203 ? -2.602 26.062 16.471 1.00 92.19 203 TRP A CA 1
ATOM 1652 C C . TRP A 1 203 ? -2.522 27.549 16.852 1.00 92.19 203 TRP A C 1
ATOM 1654 O O . TRP A 1 203 ? -3.372 27.999 17.625 1.00 92.19 203 TRP A O 1
ATOM 1664 N N . PRO A 1 204 ? -1.560 28.331 16.327 1.00 89.56 204 PRO A N 1
ATOM 1665 C CA . PRO A 1 204 ? -0.420 27.922 15.492 1.00 89.56 204 PRO A CA 1
ATOM 1666 C C . PRO A 1 204 ? 0.637 27.103 16.275 1.00 89.56 204 PRO A C 1
ATOM 1668 O O . PRO A 1 204 ? 0.570 27.051 17.509 1.00 89.56 204 PRO A O 1
ATOM 1671 N N . PRO A 1 205 ? 1.612 26.459 15.596 1.00 86.06 205 PRO A N 1
ATOM 1672 C CA . PRO A 1 205 ? 2.671 25.720 16.278 1.00 86.06 205 PRO A CA 1
ATOM 1673 C C . PRO A 1 205 ? 3.551 26.672 17.098 1.00 86.06 205 PRO A C 1
ATOM 1675 O O . PRO A 1 205 ? 3.799 27.803 16.673 1.00 86.06 205 PRO A O 1
ATOM 1678 N N . ARG A 1 206 ? 4.021 26.201 18.260 1.00 79.00 206 ARG A N 1
ATOM 1679 C CA . ARG A 1 206 ? 4.985 26.915 19.113 1.00 79.00 206 ARG A CA 1
ATOM 1680 C C . ARG A 1 206 ? 6.424 26.623 18.705 1.00 79.00 206 ARG A C 1
ATOM 1682 O O . ARG A 1 206 ? 6.725 25.446 18.390 1.00 79.00 206 ARG A O 1
#